Protein AF-A0A1V9A7Y7-F1 (afdb_monomer)

Foldseek 3Di:
DCVVLVVLVVVLLPPPDPPVVVVVVVVVVPDDDDDDPPPDCVVSVVSVVVSLVVCCVPQNDLVSLLVVLVSVLVVLVVVLVVLLVQLLVVLVLLLVLLVQLLVCVVVVHDSLVSLQVSLVVGDVVLSVLSVLQSVCCVVPVARDDPDLPPPPPPHRCSVVSNVLSVQLRVLSVCCSVPVPRSSVSSVVSSVVSVVLSVVSVCVCVVCVVVVVVVVVVVCVVVVVVVVCVVVVVPLVCCLRPPPVNSVVSSVVSVVSSVVSVVVSVVVVVVRD

Radius of gyration: 25.69 Å; Cα contacts (8 Å, |Δi|>4): 181; chains: 1; bounding box: 62×39×71 Å

Secondary structure (DSSP, 8-state):
--HHHHHHHHHHT----HHHHHHHHHHTTS----------HHHHHHHHHHHHHHHHHHH-HHHHHHHHHHHHHHHHHHHHHHHHHHHHHHHHHHHHHHHHHHHHHHTT--HHHHHHHHHHHS-HHHHHHHHHHHHHHHHHSS----------S--TTHHHHHHHHHHHHHHHHHHHHH---HHHHHHHHHHHHHHHHHHHHHHHHHTHHHHHHHHHHHHHHHHHHHHHHHTT--HHHHHHH-HHHHHHHHHHHHHHHHHHHHHHHHHHHH--

Mean predicted aligned error: 13.07 Å

pLDDT: mean 72.2, std 17.26, range [35.41, 97.44]

Organism: Saccharomonospora piscinae (NCBI:txid687388)

Nearest PDB structures (foldseek):
  6rwb-assembly1_C  TM=2.221E-01  e=7.171E+00  Yersinia pseudotuberculosis
  4cgk-assembly1_A  TM=1.923E-01  e=8.250E+00  Streptococcus pneumoniae D39

Solvent-accessible surface area (backbone atoms only — not comparable to full-atom values): 14895 Å² total; per-residue (Å²): 135,65,67,66,60,55,50,53,53,52,56,71,64,55,70,85,55,73,61,60,54,56,58,45,61,71,55,59,82,75,65,89,88,82,81,83,81,75,78,62,77,56,63,65,48,51,51,50,51,52,52,50,52,54,38,33,76,74,54,36,65,54,53,35,53,26,51,52,37,49,51,48,42,53,53,50,52,51,50,52,52,50,51,54,51,48,30,47,52,38,37,48,55,50,29,50,47,48,43,46,29,32,52,33,33,71,74,67,40,56,68,55,57,18,31,48,54,36,24,70,78,40,62,72,82,57,14,53,53,34,42,53,43,31,54,40,26,72,76,63,75,36,37,73,74,82,60,78,72,88,64,85,68,90,52,64,47,52,68,56,50,46,54,48,55,48,50,52,25,49,38,45,42,48,17,71,74,68,72,47,65,51,46,61,53,44,44,52,52,28,51,55,43,41,52,50,35,49,50,60,63,46,48,61,68,73,40,43,66,63,49,50,54,51,49,52,63,67,42,44,63,58,52,50,50,52,52,38,44,75,71,64,66,44,55,68,56,41,37,68,69,35,74,71,30,27,52,52,46,37,52,52,28,51,52,51,38,50,53,52,52,49,52,53,54,54,51,61,70,73,52,127

Sequence (272 aa):
MLTPALLATGLTLWPAQPGVRRLADLRDGASSGREKVRYTPRLGRIAAVVAALVCVLVAGIAVTIGAGFLVAAVLLHRRSRMRARETVLACDELAASVRGVVTEIRAGAHPVAAVEAVARETPAWLGRRWRTLAVSARQRGSPTGLRRSDEKAPCPGAVQADLVFARVSAAWSLSTRHGIPLAEVLDAVYRDVEATARSARGLDARLAGARAGAAVLACLPMAGLALGEAMGAGPVGVLLGMPTGSVLFVAGALLQLAGVAWTSKLTGRVLP

Structure (mmCIF, N/CA/C/O backbone):
data_AF-A0A1V9A7Y7-F1
#
_entry.id   AF-A0A1V9A7Y7-F1
#
loop_
_atom_site.group_PDB
_atom_site.id
_atom_site.type_symbol
_atom_site.label_atom_id
_atom_site.label_alt_id
_atom_site.label_comp_id
_atom_site.label_asym_id
_atom_site.label_entity_id
_atom_site.label_seq_id
_atom_site.pdbx_PDB_ins_code
_atom_site.Cartn_x
_atom_site.Cartn_y
_atom_site.Cartn_z
_atom_site.occupancy
_atom_site.B_iso_or_equiv
_atom_site.auth_seq_id
_atom_site.auth_comp_id
_atom_site.auth_asym_id
_atom_site.auth_atom_id
_atom_site.pdbx_PDB_model_num
ATOM 1 N N . MET A 1 1 ? -33.480 -3.317 27.182 1.00 42.94 1 MET A N 1
ATOM 2 C CA . MET A 1 1 ? -33.579 -2.005 26.495 1.00 42.94 1 MET A CA 1
ATOM 3 C C . MET A 1 1 ? -32.244 -1.483 25.920 1.00 42.94 1 MET A C 1
ATOM 5 O O . MET A 1 1 ? -32.193 -0.347 25.476 1.00 42.94 1 MET A O 1
ATOM 9 N N . LEU A 1 2 ? -31.177 -2.298 25.846 1.00 41.56 2 LEU A N 1
ATOM 10 C CA . LEU A 1 2 ? -29.833 -1.893 25.375 1.00 41.56 2 LEU A CA 1
ATOM 11 C C . LEU A 1 2 ? -29.570 -2.141 23.872 1.00 41.56 2 LEU A C 1
ATOM 13 O O . LEU A 1 2 ? -28.588 -1.655 23.315 1.00 41.56 2 LEU A O 1
ATOM 17 N N . THR A 1 3 ? -30.457 -2.870 23.193 1.00 45.72 3 THR A N 1
ATOM 18 C CA . THR A 1 3 ? -30.347 -3.218 21.769 1.00 45.72 3 THR A CA 1
ATOM 19 C C . THR A 1 3 ? -30.396 -2.027 20.793 1.00 45.72 3 THR A C 1
ATOM 21 O O . THR A 1 3 ? -29.605 -2.043 19.848 1.00 45.72 3 THR A O 1
ATOM 24 N N . PRO A 1 4 ? -31.202 -0.957 20.986 1.00 46.59 4 PRO A N 1
ATOM 25 C CA . PRO A 1 4 ? -31.182 0.178 20.058 1.00 46.59 4 PRO A CA 1
ATOM 26 C C . PRO A 1 4 ? -29.919 1.047 20.199 1.00 46.59 4 PRO A C 1
ATOM 28 O O . PRO A 1 4 ? -29.469 1.625 19.213 1.00 46.59 4 PRO A O 1
ATOM 31 N N . ALA A 1 5 ? -29.290 1.093 21.380 1.00 47.25 5 ALA A N 1
ATOM 32 C CA . ALA A 1 5 ? -28.074 1.880 21.617 1.00 47.25 5 ALA A CA 1
ATOM 33 C C . ALA A 1 5 ? -26.833 1.277 20.928 1.00 47.25 5 ALA A C 1
ATOM 35 O O . ALA A 1 5 ? -26.010 2.011 20.376 1.00 47.25 5 ALA A O 1
ATOM 36 N N . LEU A 1 6 ? -26.738 -0.059 20.887 1.00 50.00 6 LEU A N 1
ATOM 37 C CA . LEU A 1 6 ? -25.703 -0.793 20.143 1.00 50.00 6 LEU A CA 1
ATOM 38 C C . LEU A 1 6 ? -25.893 -0.683 18.620 1.00 50.00 6 LEU A C 1
ATOM 40 O O . LEU A 1 6 ? -24.920 -0.540 17.880 1.00 50.00 6 LEU A O 1
ATOM 44 N N . LEU A 1 7 ? -27.143 -0.676 18.142 1.00 49.41 7 LEU A N 1
ATOM 45 C CA . LEU A 1 7 ? -27.461 -0.446 16.728 1.00 49.41 7 LEU A CA 1
ATOM 46 C C . LEU A 1 7 ? -27.150 0.996 16.292 1.00 49.41 7 LEU A C 1
ATOM 48 O O . LEU A 1 7 ? -26.558 1.197 15.232 1.00 49.41 7 LEU A O 1
ATOM 52 N N . ALA A 1 8 ? -27.458 1.997 17.123 1.00 49.25 8 ALA A N 1
ATOM 53 C CA . ALA A 1 8 ? -27.169 3.406 16.840 1.00 49.25 8 ALA A CA 1
ATOM 54 C C . ALA A 1 8 ? -25.657 3.723 16.826 1.00 49.25 8 ALA A C 1
ATOM 56 O O . ALA A 1 8 ? -25.180 4.502 15.994 1.00 49.25 8 ALA A O 1
ATOM 57 N N . THR A 1 9 ? -24.868 3.078 17.693 1.00 52.75 9 THR A N 1
ATOM 58 C CA . THR A 1 9 ? -23.397 3.176 17.652 1.00 52.75 9 THR A CA 1
ATOM 59 C C . THR A 1 9 ? -22.802 2.415 16.464 1.00 52.75 9 THR A C 1
ATOM 61 O O . THR A 1 9 ? -21.874 2.911 15.827 1.00 52.75 9 THR A O 1
ATOM 64 N N . GLY A 1 10 ? -23.384 1.276 16.074 1.00 47.41 10 GLY A N 1
ATOM 65 C CA . GLY A 1 10 ? -23.019 0.564 14.843 1.00 47.41 10 GLY A CA 1
ATOM 66 C C . GLY A 1 10 ? -23.272 1.378 13.566 1.00 47.41 10 GLY A C 1
ATOM 67 O O . GLY A 1 10 ? -22.450 1.361 12.650 1.00 47.41 10 GLY A O 1
ATOM 68 N N . LEU A 1 11 ? -24.365 2.147 13.530 1.00 49.84 11 LEU A N 1
ATOM 69 C CA . LEU A 1 11 ? -24.743 3.004 12.401 1.00 49.84 11 LEU A CA 1
ATOM 70 C C . LEU A 1 11 ? -23.916 4.295 12.313 1.00 49.84 11 LEU A C 1
ATOM 72 O O . LEU A 1 11 ? -23.592 4.732 11.212 1.00 49.84 11 LEU A O 1
ATOM 76 N N . THR A 1 12 ? -23.495 4.876 13.440 1.00 49.75 12 THR A N 1
ATOM 77 C CA . THR A 1 12 ? -22.585 6.044 13.436 1.00 49.75 12 THR A CA 1
ATOM 78 C C . THR A 1 12 ? -21.137 5.670 13.111 1.00 49.75 12 THR A C 1
ATOM 80 O O . THR A 1 12 ? -20.368 6.505 12.632 1.00 49.75 12 THR A O 1
ATOM 83 N N . LEU A 1 13 ? -20.779 4.396 13.289 1.00 47.38 13 LEU A N 1
ATOM 84 C CA . LEU A 1 13 ? -19.500 3.825 12.873 1.00 47.38 13 LEU A CA 1
ATOM 85 C C . LEU A 1 13 ? -19.493 3.243 11.470 1.00 47.38 13 LEU A C 1
ATOM 87 O O . LEU A 1 13 ? -18.431 2.789 11.049 1.00 47.38 13 LEU A O 1
ATOM 91 N N . TRP A 1 14 ? -20.622 3.267 10.758 1.00 44.28 14 TRP A N 1
ATOM 92 C CA . TRP A 1 14 ? -20.725 2.869 9.360 1.00 44.28 14 TRP A CA 1
ATOM 93 C C . TRP A 1 14 ? -20.149 3.989 8.487 1.00 44.28 14 TRP A C 1
ATOM 95 O O . TRP A 1 14 ? -20.856 4.939 8.136 1.00 44.28 14 TRP A O 1
ATOM 105 N N . PRO A 1 15 ? -18.846 3.965 8.148 1.00 48.47 15 PRO A N 1
ATOM 106 C CA . PRO A 1 15 ? -18.254 5.052 7.404 1.00 48.47 15 PRO A CA 1
ATOM 107 C C . PRO A 1 15 ? -18.695 4.833 5.964 1.00 48.47 15 PRO A C 1
ATOM 109 O O . PRO A 1 15 ? -18.454 3.766 5.398 1.00 48.47 15 PRO A O 1
ATOM 112 N N . ALA A 1 16 ? -19.363 5.835 5.402 1.00 41.84 16 ALA A N 1
ATOM 113 C CA . ALA A 1 16 ? -19.796 5.897 4.016 1.00 41.84 16 ALA A CA 1
ATOM 114 C C . ALA A 1 16 ? -18.815 5.189 3.053 1.00 41.84 16 ALA A C 1
ATOM 116 O O . ALA A 1 16 ? -17.759 5.703 2.695 1.00 41.84 16 ALA A O 1
ATOM 117 N N . GLN A 1 17 ? -19.190 3.955 2.717 1.00 42.72 17 GLN A N 1
ATOM 118 C CA . GLN A 1 17 ? -19.041 3.251 1.448 1.00 42.72 17 GLN A CA 1
ATOM 119 C C . GLN A 1 17 ? -17.773 3.582 0.624 1.00 42.72 17 GLN A C 1
ATOM 121 O O . GLN A 1 17 ? -17.824 4.414 -0.283 1.00 42.72 17 GLN A O 1
ATOM 126 N N . PRO A 1 18 ? -16.665 2.830 0.794 1.00 47.91 18 PRO A N 1
ATOM 127 C CA . PRO A 1 18 ? -15.602 2.769 -0.218 1.00 47.91 18 PRO A CA 1
ATOM 128 C C . PRO A 1 18 ? -16.098 2.227 -1.577 1.00 47.91 18 PRO A C 1
ATOM 130 O O . PRO A 1 18 ? -15.424 2.407 -2.589 1.00 47.91 18 PRO A O 1
ATOM 133 N N . GLY A 1 19 ? -17.288 1.608 -1.622 1.00 43.09 19 GLY A N 1
ATOM 134 C CA . GLY A 1 19 ? -17.933 1.134 -2.851 1.00 43.09 19 GLY A CA 1
ATOM 135 C C . GLY A 1 19 ? -18.315 2.252 -3.825 1.00 43.09 19 GLY A C 1
ATOM 136 O O . GLY A 1 19 ? -18.146 2.080 -5.028 1.00 43.09 19 GLY A O 1
ATOM 137 N N . VAL A 1 20 ? -18.717 3.427 -3.323 1.00 47.97 20 VAL A N 1
ATOM 138 C CA . VAL A 1 20 ? -19.074 4.580 -4.173 1.00 47.97 20 VAL A CA 1
ATOM 139 C C . VAL A 1 20 ? -17.839 5.143 -4.881 1.00 47.97 20 VAL A C 1
ATOM 141 O O . VAL A 1 20 ? -17.932 5.576 -6.022 1.00 47.97 20 VAL A O 1
ATOM 144 N N . ARG A 1 21 ? -16.657 5.061 -4.250 1.00 48.91 21 ARG A N 1
ATOM 145 C CA . ARG A 1 21 ? -15.385 5.456 -4.876 1.00 48.91 21 ARG A CA 1
ATOM 146 C C . ARG A 1 21 ? -14.947 4.493 -5.975 1.00 48.91 21 ARG A C 1
ATOM 148 O O . ARG A 1 21 ? -14.512 4.953 -7.015 1.00 48.91 21 ARG A O 1
ATOM 155 N N . ARG A 1 22 ? -15.122 3.180 -5.785 1.00 48.91 22 ARG A N 1
ATOM 156 C CA . ARG A 1 22 ? -14.796 2.185 -6.825 1.00 48.91 22 ARG A CA 1
ATOM 157 C C . ARG A 1 22 ? -15.731 2.253 -8.033 1.00 48.91 22 ARG A C 1
ATOM 159 O O . ARG A 1 22 ? -15.275 2.061 -9.152 1.00 48.91 22 ARG A O 1
ATOM 166 N N . LEU A 1 23 ? -17.017 2.532 -7.817 1.00 49.00 23 LEU A N 1
ATOM 167 C CA . LEU A 1 23 ? -17.973 2.765 -8.906 1.00 49.00 23 LEU A CA 1
ATOM 168 C C . LEU A 1 23 ? -17.750 4.115 -9.608 1.00 49.00 23 LEU A C 1
ATOM 170 O O . LEU A 1 23 ? -18.023 4.211 -10.799 1.00 49.00 23 LEU A O 1
ATOM 174 N N . ALA A 1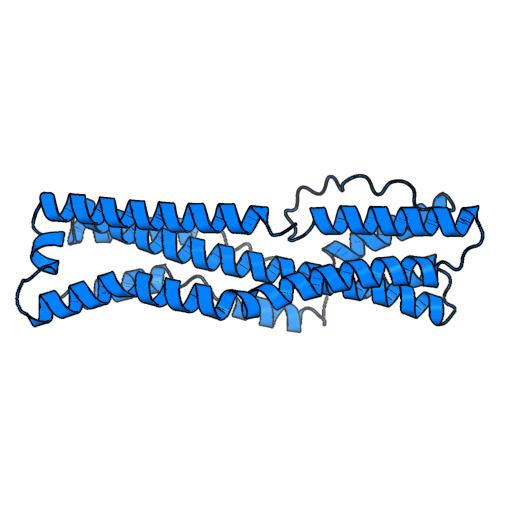 24 ? -17.233 5.125 -8.900 1.00 48.31 24 ALA A N 1
ATOM 175 C CA . ALA A 1 24 ? -16.802 6.387 -9.501 1.00 48.31 24 ALA A CA 1
ATOM 176 C C . ALA A 1 24 ? -15.521 6.211 -10.336 1.00 48.31 24 ALA A C 1
ATOM 178 O O . ALA A 1 24 ? -15.524 6.582 -11.502 1.00 48.31 24 ALA A O 1
ATOM 179 N N . ASP A 1 25 ? -14.497 5.521 -9.817 1.00 49.06 25 ASP A N 1
ATOM 180 C CA . ASP A 1 25 ? -13.236 5.273 -10.540 1.00 49.06 25 ASP A CA 1
ATOM 181 C C . ASP A 1 25 ? -13.435 4.438 -11.823 1.00 49.06 25 ASP A C 1
ATOM 183 O O . ASP A 1 25 ? -12.750 4.661 -12.818 1.00 49.06 25 ASP A O 1
ATOM 187 N N . LEU A 1 26 ? -14.397 3.503 -11.846 1.00 53.31 26 LEU A N 1
ATOM 188 C CA . LEU A 1 26 ? -14.750 2.745 -13.061 1.00 53.31 26 LEU A CA 1
ATOM 189 C C . LEU A 1 26 ? -15.554 3.570 -14.080 1.00 53.31 26 LEU A C 1
ATOM 191 O O . LEU A 1 26 ? -15.597 3.223 -15.258 1.00 53.31 26 LEU A O 1
ATOM 195 N N . ARG A 1 27 ? -16.195 4.655 -13.635 1.00 44.84 27 ARG A N 1
ATOM 196 C CA . ARG A 1 27 ? -17.001 5.562 -14.465 1.00 44.84 27 ARG A CA 1
ATOM 197 C C . ARG A 1 27 ? -16.200 6.782 -14.946 1.00 44.84 27 ARG A C 1
ATOM 199 O O . ARG A 1 27 ? -16.546 7.362 -15.973 1.00 44.84 27 ARG A O 1
ATOM 206 N N . ASP A 1 28 ? -15.094 7.102 -14.274 1.00 44.81 28 ASP A N 1
ATOM 207 C CA . ASP A 1 28 ? -14.186 8.223 -14.560 1.00 44.81 28 ASP A CA 1
ATOM 208 C C . ASP A 1 28 ? -13.233 7.983 -15.749 1.00 44.81 28 ASP A C 1
ATOM 210 O O . ASP A 1 28 ? -12.536 8.902 -16.180 1.00 44.81 28 ASP A O 1
ATOM 214 N N . GLY A 1 29 ? -13.242 6.789 -16.353 1.00 45.16 29 GLY A N 1
ATOM 215 C CA . GLY A 1 29 ? -12.549 6.535 -17.622 1.00 45.16 29 GLY A CA 1
ATOM 216 C C . GLY A 1 29 ? -13.168 7.244 -18.839 1.00 45.16 29 GLY A C 1
ATOM 217 O O . GLY A 1 29 ? -12.534 7.284 -19.890 1.00 45.16 29 GLY A O 1
ATOM 218 N N . ALA A 1 30 ? -14.384 7.799 -18.725 1.00 41.56 30 ALA A N 1
ATOM 219 C CA . ALA A 1 30 ? -15.173 8.209 -19.892 1.00 41.56 30 ALA A CA 1
ATOM 220 C C . ALA A 1 30 ? -15.385 9.722 -20.098 1.00 41.56 30 ALA A C 1
ATOM 222 O O . ALA A 1 30 ? -15.711 10.107 -21.218 1.00 41.56 30 ALA A O 1
ATOM 223 N N . SER A 1 31 ? -15.203 10.617 -19.118 1.00 35.44 31 SER A N 1
ATOM 224 C CA . SER A 1 31 ? -15.417 12.051 -19.398 1.00 35.44 31 SER A CA 1
ATOM 225 C C . SER A 1 31 ? -14.873 13.018 -18.347 1.00 35.44 31 SER A C 1
ATOM 227 O O . SER A 1 31 ? -15.273 13.014 -17.187 1.00 35.44 31 SER A O 1
ATOM 229 N N . SER A 1 32 ? -14.021 13.914 -18.842 1.00 48.34 32 SER A N 1
ATOM 230 C CA . SER A 1 32 ? -13.594 15.196 -18.281 1.00 48.34 32 SER A CA 1
ATOM 231 C C . SER A 1 32 ? -14.703 15.993 -17.565 1.00 48.34 32 SER A C 1
ATOM 233 O O . SER A 1 32 ? -15.733 16.307 -18.155 1.00 48.34 32 SER A O 1
ATOM 235 N N . GLY A 1 33 ? -14.406 16.417 -16.329 1.00 43.59 33 GLY A N 1
ATOM 236 C CA . GLY A 1 33 ? -14.878 17.679 -15.749 1.00 43.59 33 GLY A CA 1
ATOM 237 C C . GLY A 1 33 ? -16.182 17.662 -14.944 1.00 43.59 33 GLY A C 1
ATOM 238 O O . GLY 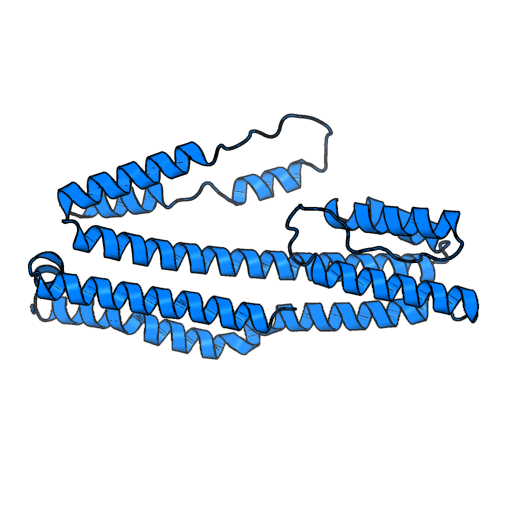A 1 33 ? -17.225 18.000 -15.487 1.00 43.59 33 GLY A O 1
ATOM 239 N N . ARG A 1 34 ? -16.105 17.471 -13.614 1.00 35.75 34 ARG A N 1
ATOM 240 C CA . ARG A 1 34 ? -16.640 18.438 -12.621 1.00 35.75 34 ARG A CA 1
ATOM 241 C C . ARG A 1 34 ? -16.460 18.021 -11.157 1.00 35.75 34 ARG A C 1
ATOM 243 O O . ARG A 1 34 ? -16.577 16.865 -10.783 1.00 35.75 34 ARG A O 1
ATOM 250 N N . GLU A 1 35 ? -16.192 19.060 -10.366 1.00 35.41 35 GLU A N 1
ATOM 251 C CA . GLU A 1 35 ? -16.556 19.297 -8.964 1.00 35.41 35 GLU A CA 1
ATOM 252 C C . GLU A 1 35 ? -16.475 18.120 -7.976 1.00 35.41 35 GLU A C 1
ATOM 254 O O . GLU A 1 35 ? -17.422 17.381 -7.721 1.00 35.41 35 GLU A O 1
ATOM 259 N N . LYS A 1 36 ? -15.313 18.023 -7.316 1.00 37.19 36 LYS A N 1
ATOM 260 C CA . LYS A 1 36 ? -15.119 17.205 -6.117 1.00 37.19 36 LYS A CA 1
ATOM 261 C C . LYS A 1 36 ? -16.117 17.649 -5.046 1.00 37.19 36 LYS A C 1
ATOM 263 O O . LYS A 1 36 ? -15.860 18.635 -4.355 1.00 37.19 36 LYS A O 1
ATOM 268 N N . VAL A 1 37 ? -17.199 16.894 -4.849 1.00 39.25 37 VAL A N 1
ATOM 269 C CA . VAL A 1 37 ? -18.048 17.013 -3.657 1.00 39.25 37 VAL A CA 1
ATOM 270 C C . VAL A 1 37 ? -17.162 16.730 -2.445 1.00 39.25 37 VAL A C 1
ATOM 272 O O . VAL A 1 37 ? -16.832 15.589 -2.110 1.00 39.25 37 VAL A O 1
ATOM 275 N N . ARG A 1 38 ? -16.688 17.810 -1.821 1.00 36.62 38 ARG A N 1
ATOM 276 C CA . ARG A 1 38 ? -15.896 17.796 -0.594 1.00 36.62 38 ARG A CA 1
ATOM 277 C C . ARG A 1 38 ? -16.807 17.285 0.516 1.00 36.62 38 ARG A C 1
ATOM 279 O O . ARG A 1 38 ? -17.476 18.065 1.185 1.00 36.62 38 ARG A O 1
ATOM 286 N N . TYR A 1 39 ? -16.812 15.972 0.731 1.00 41.31 39 TYR A N 1
ATOM 287 C CA . TYR A 1 39 ? -17.328 15.391 1.965 1.00 41.31 39 TYR A CA 1
ATOM 288 C C . TYR A 1 39 ? -16.547 16.011 3.125 1.00 41.31 39 TYR A C 1
ATOM 290 O O . TYR A 1 39 ? -15.369 15.715 3.346 1.00 41.31 39 TYR A O 1
ATOM 298 N N . THR A 1 40 ? -17.176 16.959 3.814 1.00 40.25 40 THR A N 1
ATOM 299 C CA . THR A 1 40 ? -16.534 17.682 4.900 1.00 40.25 40 THR A CA 1
ATOM 300 C C . THR A 1 40 ? -16.393 16.727 6.087 1.00 40.25 40 THR A C 1
ATOM 302 O O . THR A 1 40 ? -17.382 16.175 6.569 1.00 40.25 40 THR A O 1
ATOM 305 N N . PRO A 1 41 ? -15.182 16.541 6.640 1.00 51.06 41 PRO A N 1
ATOM 306 C CA . PRO A 1 41 ? -14.950 15.660 7.787 1.00 51.06 41 PRO A CA 1
ATOM 307 C C . PRO A 1 41 ? -15.599 16.174 9.087 1.00 51.06 41 PRO A C 1
ATOM 309 O O . PRO A 1 41 ? -15.316 15.644 10.157 1.00 51.06 41 PRO A O 1
ATOM 312 N N . ARG A 1 42 ? -16.423 17.228 9.020 1.00 47.09 42 ARG A N 1
ATOM 313 C CA . ARG A 1 42 ? -17.066 17.892 10.156 1.00 47.09 42 ARG A CA 1
ATOM 314 C C . ARG A 1 42 ? -18.363 17.192 10.567 1.00 47.09 42 ARG A C 1
ATOM 316 O O . ARG A 1 42 ? -18.515 16.927 11.752 1.00 47.09 42 ARG A O 1
ATOM 323 N N . LEU A 1 43 ? -19.224 16.790 9.624 1.00 54.62 43 LEU A N 1
ATOM 324 C CA . LEU A 1 43 ? -20.477 16.091 9.961 1.00 54.62 43 LEU A CA 1
ATOM 325 C C . LEU A 1 43 ? -20.232 14.735 10.640 1.00 54.62 43 LEU A C 1
ATOM 327 O O . LEU A 1 43 ? -20.886 14.417 11.627 1.00 54.62 43 LEU A O 1
ATOM 331 N N . GLY A 1 44 ? -19.232 13.972 10.182 1.00 53.53 44 GLY A N 1
ATOM 332 C CA . GLY A 1 44 ? -18.863 12.702 10.821 1.00 53.53 44 GLY A CA 1
ATOM 333 C C . GLY A 1 44 ? -18.298 12.866 12.238 1.00 53.53 44 GLY A C 1
ATOM 334 O O . GLY A 1 44 ? -18.509 12.007 13.087 1.00 53.53 44 GLY A O 1
ATOM 335 N N . ARG A 1 45 ? -17.620 13.988 12.526 1.00 51.03 45 ARG A N 1
ATOM 336 C CA . ARG A 1 45 ? -17.149 14.307 13.885 1.00 51.03 45 ARG A CA 1
ATOM 337 C C . ARG A 1 45 ? -18.306 14.696 14.798 1.00 51.03 45 ARG A C 1
ATOM 339 O O . ARG A 1 45 ? -18.329 14.252 15.935 1.00 51.03 45 ARG A O 1
ATOM 346 N N . ILE A 1 46 ? -19.268 15.472 14.297 1.00 52.94 46 ILE A N 1
ATOM 347 C CA . ILE A 1 46 ? -20.452 15.879 15.065 1.00 52.94 46 ILE A CA 1
ATOM 348 C C . ILE A 1 46 ?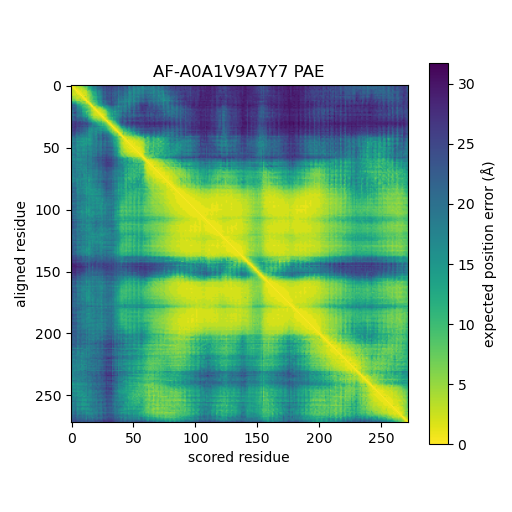 -21.292 14.648 15.432 1.00 52.94 46 ILE A C 1
ATOM 350 O O . ILE A 1 46 ? -21.627 14.477 16.597 1.00 52.94 46 ILE A O 1
ATOM 354 N N . ALA A 1 47 ? -21.538 13.735 14.486 1.00 57.34 47 ALA A N 1
ATOM 355 C CA . ALA A 1 47 ? -22.261 12.491 14.761 1.00 57.34 47 ALA A CA 1
ATOM 356 C C . ALA A 1 47 ? -21.547 11.601 15.799 1.00 57.34 47 ALA A C 1
ATOM 358 O O . ALA A 1 47 ? -22.196 11.046 16.683 1.00 57.34 47 ALA A O 1
ATOM 359 N N . ALA A 1 48 ? -20.212 11.511 15.742 1.00 55.97 48 ALA A N 1
ATOM 360 C CA . ALA A 1 48 ? -19.421 10.772 16.728 1.00 55.97 48 ALA A CA 1
ATOM 361 C C . ALA A 1 48 ? -19.462 11.413 18.128 1.00 55.97 48 ALA A C 1
ATOM 363 O O . ALA A 1 48 ? -19.545 10.701 19.125 1.00 55.97 48 ALA A O 1
ATOM 364 N N . VAL A 1 49 ? -19.439 12.749 18.208 1.00 55.84 49 VAL A N 1
ATOM 365 C CA . VAL A 1 49 ? -19.546 13.494 19.475 1.00 55.84 49 VAL A CA 1
ATOM 366 C C . VAL A 1 49 ? -20.939 13.339 20.088 1.00 55.84 49 VAL A C 1
ATOM 368 O O . VAL A 1 49 ? -21.047 13.092 21.285 1.00 55.84 49 VAL A O 1
ATOM 371 N N . VAL A 1 50 ? -22.001 13.409 19.281 1.00 58.53 50 VAL A N 1
ATOM 372 C CA . VAL A 1 50 ? -23.384 13.211 19.747 1.00 58.53 50 VAL A CA 1
ATOM 373 C C . VAL A 1 50 ? -23.600 11.775 20.234 1.00 58.53 50 VAL A C 1
ATOM 375 O O . VAL A 1 50 ? -24.175 11.576 21.299 1.00 58.53 50 VAL A O 1
ATOM 378 N N . ALA A 1 51 ? -23.077 10.770 19.524 1.00 56.62 51 ALA A N 1
ATOM 379 C CA . ALA A 1 51 ? -23.144 9.376 19.967 1.00 56.62 51 ALA A CA 1
ATOM 380 C C . ALA A 1 51 ? -22.365 9.134 21.274 1.00 56.62 51 ALA A C 1
ATOM 382 O O . ALA A 1 51 ? -22.853 8.431 22.158 1.00 56.62 51 ALA A O 1
ATOM 383 N N . ALA A 1 52 ? -21.185 9.749 21.426 1.00 54.31 52 ALA A N 1
ATOM 384 C CA . ALA A 1 52 ? -20.417 9.690 22.669 1.00 54.31 52 ALA A CA 1
ATOM 385 C C . ALA A 1 52 ?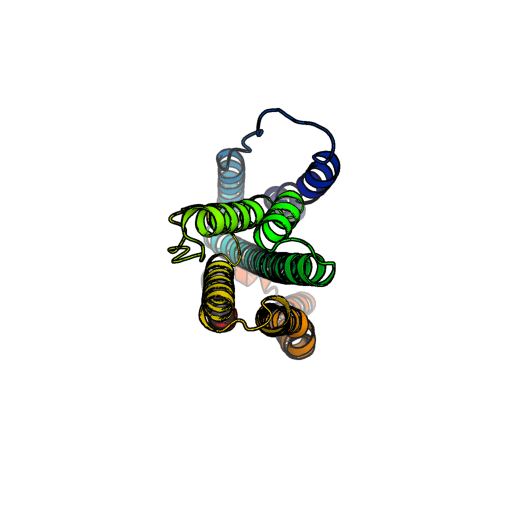 -21.187 10.328 23.838 1.00 54.31 52 ALA A C 1
ATOM 387 O O . ALA A 1 52 ? -21.268 9.730 24.907 1.00 54.31 52 ALA A O 1
ATOM 388 N N . LEU A 1 53 ? -21.813 11.488 23.617 1.00 52.84 53 LEU A N 1
ATOM 389 C CA . LEU A 1 53 ? -22.611 12.192 24.623 1.00 52.84 53 LEU A CA 1
ATOM 390 C C . LEU A 1 53 ? -23.837 11.374 25.071 1.00 52.84 53 LEU A C 1
ATOM 392 O O . LEU A 1 53 ? -24.095 11.260 26.266 1.00 52.84 53 LEU A O 1
ATOM 396 N N . VAL A 1 54 ? -24.552 10.747 24.131 1.00 58.94 54 VAL A N 1
ATOM 397 C CA . VAL A 1 54 ? -25.711 9.884 24.430 1.00 58.94 54 VAL A CA 1
ATOM 398 C C . VAL A 1 54 ? -25.294 8.642 25.220 1.00 58.94 54 VAL A C 1
ATOM 400 O O . VAL A 1 54 ? -25.956 8.285 26.193 1.00 58.94 54 VAL A O 1
ATOM 403 N N . CYS A 1 55 ? -24.172 8.008 24.871 1.00 54.47 55 CYS A N 1
ATOM 404 C CA . CYS A 1 55 ? -23.663 6.887 25.658 1.00 54.47 55 CYS A CA 1
ATOM 405 C C . CYS A 1 55 ? -23.263 7.318 27.083 1.00 54.47 55 CYS A C 1
ATOM 407 O O . CYS A 1 55 ? -23.450 6.533 28.012 1.00 54.47 55 CYS A O 1
ATOM 409 N N . VAL A 1 56 ? -22.726 8.538 27.269 1.00 59.22 56 VAL A N 1
ATOM 410 C CA . VAL A 1 56 ? -22.270 9.037 28.588 1.00 59.22 56 VAL A CA 1
ATOM 411 C C . VAL A 1 56 ? -23.460 9.177 29.524 1.00 59.22 56 VAL A C 1
ATOM 413 O O . VAL A 1 56 ? -23.378 8.777 30.683 1.00 59.22 56 VAL A O 1
ATOM 416 N N . LEU A 1 57 ? -24.574 9.675 28.991 1.00 55.09 57 LEU A N 1
ATOM 417 C CA . LEU A 1 57 ? -25.830 9.842 29.713 1.00 55.09 57 LEU A CA 1
ATOM 418 C C . LEU A 1 57 ? -26.509 8.518 30.098 1.00 55.09 57 LEU A C 1
ATOM 420 O O . LEU A 1 57 ? -27.168 8.470 31.130 1.00 55.09 57 LEU A O 1
ATOM 424 N N . VAL A 1 58 ? -26.366 7.456 29.297 1.00 57.09 58 VAL A N 1
ATOM 425 C CA . VAL A 1 58 ? -27.117 6.197 29.492 1.00 57.09 58 VAL A CA 1
ATOM 426 C C . VAL A 1 58 ? -26.324 5.128 30.252 1.00 57.09 58 VAL A C 1
ATOM 428 O O . VAL A 1 58 ? -26.919 4.345 30.986 1.00 57.09 58 VAL A O 1
ATOM 431 N N . ALA A 1 59 ? -25.001 5.065 30.079 1.00 57.72 59 ALA A N 1
ATOM 432 C CA . ALA A 1 59 ? -24.172 3.967 30.594 1.00 57.72 59 ALA A CA 1
ATOM 433 C C . ALA A 1 59 ? -23.078 4.410 31.583 1.00 57.72 59 ALA A C 1
ATOM 435 O O . ALA A 1 59 ? -22.351 3.573 32.109 1.00 57.72 59 ALA A O 1
ATOM 436 N N . GLY A 1 60 ? -22.947 5.714 31.841 1.00 64.62 60 GLY A N 1
ATOM 437 C CA . GLY A 1 60 ? -21.901 6.263 32.698 1.00 64.62 60 GLY A CA 1
ATOM 438 C C . GLY A 1 60 ? -20.554 6.448 31.987 1.00 64.62 60 GLY A C 1
ATOM 439 O O . GLY A 1 60 ? -20.232 5.817 30.976 1.00 64.62 60 GLY A O 1
ATOM 440 N N . ILE A 1 61 ? -19.739 7.353 32.535 1.00 63.97 61 ILE A N 1
ATOM 441 C CA . ILE A 1 61 ? -18.508 7.859 31.904 1.00 63.97 61 ILE A CA 1
ATOM 442 C C . ILE A 1 61 ? -17.514 6.723 31.602 1.00 63.97 61 ILE A C 1
ATOM 444 O O . ILE A 1 61 ? -16.966 6.661 30.502 1.00 63.97 61 ILE A O 1
ATOM 448 N N . ALA A 1 62 ? -17.324 5.769 32.516 1.00 56.88 62 ALA A N 1
ATOM 449 C CA . ALA A 1 62 ? -16.342 4.695 32.343 1.00 56.88 62 ALA A CA 1
ATOM 450 C C . ALA A 1 62 ? -16.665 3.745 31.173 1.00 56.88 62 ALA A C 1
ATOM 452 O O . ALA A 1 62 ? -15.774 3.361 30.409 1.00 56.88 62 ALA A O 1
ATOM 453 N N . VAL A 1 63 ? -17.945 3.421 30.981 1.00 60.56 63 VAL A N 1
ATOM 454 C CA . VAL A 1 63 ? -18.410 2.513 29.921 1.00 60.56 63 VAL A CA 1
ATOM 455 C C . VAL A 1 63 ? -18.229 3.154 28.552 1.00 60.56 63 VAL A C 1
ATOM 457 O O . VAL A 1 63 ? -17.801 2.503 27.599 1.00 60.56 63 VAL A O 1
ATOM 460 N N . THR A 1 64 ? -18.471 4.459 28.458 1.00 63.78 64 THR A N 1
ATOM 461 C CA . THR A 1 64 ? -18.263 5.194 27.207 1.00 63.78 64 THR A CA 1
ATOM 462 C C . THR A 1 64 ? -16.814 5.348 26.818 1.00 63.78 64 THR A C 1
ATOM 464 O O . THR A 1 64 ? -16.493 5.222 25.638 1.00 63.78 64 THR A O 1
ATOM 467 N N . ILE A 1 65 ? -15.934 5.567 27.796 1.00 62.84 65 ILE A N 1
ATOM 468 C CA . ILE A 1 65 ? -14.497 5.648 27.560 1.00 62.84 65 ILE A CA 1
ATOM 469 C C . ILE A 1 65 ? -13.996 4.304 27.022 1.00 62.84 65 ILE A C 1
ATOM 471 O O . ILE A 1 65 ? -13.321 4.274 25.994 1.00 62.84 65 ILE A O 1
ATOM 475 N N . GLY A 1 66 ? -14.375 3.181 27.641 1.00 59.50 66 GLY A N 1
ATOM 476 C CA . GLY A 1 66 ? -13.934 1.867 27.170 1.00 59.50 66 GLY A CA 1
ATOM 477 C C . GLY A 1 66 ? -14.573 1.432 25.842 1.00 59.50 66 GLY A C 1
ATOM 478 O O . GLY A 1 66 ? -13.872 0.899 24.982 1.00 59.50 66 GLY A O 1
ATOM 479 N N . ALA A 1 67 ? -15.853 1.743 25.599 1.00 64.25 67 ALA A N 1
ATOM 480 C CA . ALA A 1 67 ? -16.486 1.527 24.294 1.00 64.25 67 ALA A CA 1
ATOM 481 C C . ALA A 1 67 ? -15.830 2.385 23.199 1.00 64.25 67 ALA A C 1
ATOM 483 O O . ALA A 1 67 ? -15.526 1.887 22.115 1.00 64.25 67 ALA A O 1
ATOM 484 N N . GLY A 1 68 ? -15.532 3.653 23.495 1.00 63.66 68 GLY A N 1
ATOM 485 C CA . GLY A 1 68 ? -14.804 4.556 22.605 1.00 63.66 68 GLY A CA 1
ATOM 486 C C . GLY A 1 68 ? -13.400 4.048 22.281 1.00 63.66 68 GLY A C 1
ATOM 487 O O . GLY A 1 68 ? -12.979 4.099 21.126 1.00 63.66 68 GLY A O 1
ATOM 488 N N . PHE A 1 69 ? -12.699 3.483 23.263 1.00 64.00 69 PHE A N 1
ATOM 489 C CA . PHE A 1 69 ? -11.388 2.872 23.066 1.00 64.00 69 PHE A CA 1
ATOM 490 C C . PHE A 1 69 ? -11.438 1.583 22.231 1.00 64.00 69 PHE A C 1
ATOM 492 O O . PHE A 1 69 ? -10.608 1.418 21.335 1.00 64.00 69 PHE A O 1
ATOM 499 N N . LEU A 1 70 ? -12.431 0.713 22.438 1.00 63.34 70 LEU A N 1
ATOM 500 C CA . LEU A 1 70 ? -12.667 -0.475 21.603 1.00 63.34 70 LEU A CA 1
ATOM 501 C C . LEU A 1 70 ? -12.958 -0.095 20.149 1.00 63.34 70 LEU A C 1
ATOM 503 O O . LEU A 1 70 ? -12.359 -0.628 19.213 1.00 63.34 70 LEU A O 1
ATOM 507 N N . VAL A 1 71 ? -13.840 0.882 19.961 1.00 67.12 71 VAL A N 1
ATOM 508 C CA . VAL A 1 71 ? -14.170 1.444 18.654 1.00 67.12 71 VAL A CA 1
ATOM 509 C C . VAL A 1 71 ? -12.932 2.050 17.993 1.00 67.12 71 VAL A C 1
ATOM 511 O O . VAL A 1 71 ? -12.651 1.762 16.828 1.00 67.12 71 VAL A O 1
ATOM 514 N N . ALA A 1 72 ? -12.149 2.840 18.729 1.00 65.62 72 ALA A N 1
ATOM 515 C CA . ALA A 1 72 ? -10.906 3.417 18.232 1.00 65.62 72 ALA A CA 1
ATOM 516 C C . ALA A 1 72 ? -9.909 2.325 17.820 1.00 65.62 72 ALA A C 1
ATOM 518 O O . ALA A 1 72 ? -9.339 2.410 16.734 1.00 65.62 72 ALA A O 1
ATOM 519 N N . ALA A 1 73 ? -9.749 1.268 18.620 1.00 64.00 73 ALA A N 1
ATOM 520 C CA . ALA A 1 73 ? -8.882 0.137 18.305 1.00 64.00 73 ALA A CA 1
ATOM 521 C C . ALA A 1 73 ? -9.309 -0.571 17.005 1.00 64.00 73 ALA A C 1
ATOM 523 O O . ALA A 1 73 ? -8.476 -0.795 16.123 1.00 64.00 73 ALA A O 1
ATOM 524 N N . VAL A 1 74 ? -10.607 -0.848 16.829 1.00 64.31 74 VAL A N 1
ATOM 525 C CA . VAL A 1 74 ? -11.150 -1.472 15.607 1.00 64.31 74 VAL A CA 1
ATOM 526 C C . VAL A 1 74 ? -10.974 -0.563 14.390 1.00 64.31 74 VAL A C 1
ATOM 528 O O . VAL A 1 74 ? -10.566 -1.027 13.322 1.00 64.31 74 VAL A O 1
ATOM 531 N N . LEU A 1 75 ? -11.234 0.739 14.528 1.00 70.81 75 LEU A N 1
ATOM 532 C CA . LEU A 1 75 ? -11.047 1.707 13.447 1.00 70.81 75 LEU A CA 1
ATOM 533 C C . LEU A 1 75 ? -9.574 1.855 13.058 1.00 70.81 75 LEU A C 1
ATOM 535 O O . LEU A 1 75 ? -9.266 1.915 11.868 1.00 70.81 75 LEU A O 1
ATOM 539 N N . LEU A 1 76 ? -8.662 1.891 14.030 1.00 70.31 76 LEU A N 1
ATOM 540 C CA . LEU A 1 76 ? -7.222 1.939 13.785 1.00 70.31 76 LEU A CA 1
ATOM 541 C C . LEU A 1 76 ? -6.734 0.652 13.114 1.00 70.31 76 LEU A C 1
ATOM 543 O O . LEU A 1 76 ? -5.971 0.738 12.153 1.00 70.31 76 LEU A O 1
ATOM 547 N N . HIS A 1 77 ? -7.233 -0.516 13.533 1.00 69.31 77 HIS A N 1
ATOM 548 C CA . HIS A 1 77 ? -6.920 -1.797 12.896 1.00 69.31 77 HIS A CA 1
ATOM 549 C C . HIS A 1 77 ? -7.445 -1.871 11.456 1.00 69.31 77 HIS A C 1
ATOM 551 O O . HIS A 1 77 ? -6.745 -2.301 10.541 1.00 69.31 77 HIS A O 1
ATOM 557 N N . ARG A 1 78 ? -8.672 -1.403 11.209 1.00 69.69 78 ARG A N 1
ATOM 558 C CA . ARG A 1 78 ? -9.224 -1.321 9.849 1.00 69.69 78 ARG A CA 1
ATOM 559 C C . ARG A 1 78 ? -8.450 -0.329 8.987 1.00 69.69 78 ARG A C 1
ATOM 561 O O . ARG A 1 78 ? -8.146 -0.632 7.837 1.00 69.69 78 ARG A O 1
ATOM 568 N N . ARG A 1 79 ? -8.085 0.834 9.530 1.00 73.38 79 ARG A N 1
ATOM 569 C CA . ARG A 1 79 ? -7.287 1.842 8.816 1.00 73.38 79 ARG A CA 1
ATOM 570 C C . ARG A 1 79 ? -5.888 1.342 8.488 1.00 73.38 79 ARG A C 1
ATOM 572 O O . ARG A 1 79 ? -5.432 1.580 7.376 1.00 73.38 79 ARG A O 1
ATOM 579 N N . SER A 1 80 ? -5.218 0.645 9.403 1.00 70.88 80 SER A N 1
ATOM 580 C CA . SER A 1 80 ? -3.894 0.075 9.135 1.00 70.88 80 SER A CA 1
ATOM 581 C C . SER A 1 80 ? -3.962 -1.007 8.056 1.00 70.88 80 SER A C 1
ATOM 583 O O . SER A 1 80 ? -3.140 -0.998 7.145 1.00 70.88 80 SER A O 1
ATOM 585 N N . ARG A 1 81 ? -4.998 -1.859 8.078 1.00 71.75 81 ARG A N 1
ATOM 586 C CA . ARG A 1 81 ? -5.274 -2.846 7.019 1.00 71.75 81 ARG A CA 1
ATOM 587 C C . ARG A 1 81 ? -5.517 -2.191 5.661 1.00 71.75 81 ARG A C 1
ATOM 589 O O . ARG A 1 81 ? -4.987 -2.661 4.661 1.00 71.75 81 ARG A O 1
ATOM 596 N N . MET A 1 82 ? -6.304 -1.117 5.614 1.00 73.62 82 MET A N 1
ATOM 597 C CA . MET A 1 82 ? -6.567 -0.392 4.367 1.00 73.62 82 MET A CA 1
ATOM 598 C C . MET A 1 82 ? -5.302 0.275 3.823 1.00 73.62 82 MET A C 1
ATOM 600 O O . MET A 1 82 ? -5.003 0.107 2.648 1.00 73.62 82 MET A O 1
ATOM 604 N N . ARG A 1 83 ? -4.509 0.929 4.682 1.00 75.44 83 ARG A N 1
ATOM 605 C CA . ARG A 1 83 ? -3.223 1.524 4.285 1.00 75.44 83 ARG A CA 1
ATOM 606 C C . ARG A 1 83 ? -2.242 0.481 3.757 1.00 75.44 83 ARG A C 1
ATOM 608 O O . ARG A 1 83 ? -1.608 0.726 2.743 1.00 75.44 83 ARG A O 1
ATOM 615 N N . ALA A 1 84 ? -2.159 -0.685 4.400 1.00 76.81 84 ALA A N 1
ATOM 616 C CA . ALA A 1 84 ? -1.310 -1.781 3.934 1.00 76.81 84 ALA A CA 1
ATOM 617 C C . ALA A 1 84 ? -1.731 -2.289 2.542 1.00 76.81 84 ALA A C 1
ATOM 619 O O . ALA A 1 84 ? -0.888 -2.587 1.701 1.00 76.81 84 ALA A O 1
ATOM 620 N N . ARG A 1 85 ? -3.041 -2.346 2.264 1.00 80.06 85 ARG A N 1
ATOM 621 C CA . ARG A 1 85 ? -3.551 -2.693 0.928 1.00 80.06 85 ARG A CA 1
ATOM 622 C C . ARG A 1 85 ? -3.213 -1.625 -0.105 1.00 80.06 85 ARG A C 1
ATOM 624 O O . ARG A 1 85 ? -2.767 -1.965 -1.191 1.00 80.06 85 ARG A O 1
ATOM 631 N N . GLU A 1 86 ? -3.394 -0.353 0.238 1.00 83.12 86 GLU A N 1
ATOM 632 C CA . GLU A 1 86 ? -3.042 0.773 -0.634 1.00 83.12 86 GLU A CA 1
ATOM 633 C C . GLU A 1 86 ? -1.543 0.789 -0.968 1.00 83.12 86 GLU A C 1
ATOM 635 O O . GLU A 1 86 ? -1.183 1.027 -2.115 1.00 83.12 86 GLU A O 1
ATOM 640 N N . THR A 1 87 ? -0.664 0.473 -0.009 1.00 81.81 87 THR A N 1
ATOM 641 C CA . THR A 1 87 ? 0.779 0.363 -0.276 1.00 81.81 87 THR A CA 1
ATOM 642 C C . THR A 1 87 ? 1.120 -0.802 -1.200 1.00 81.81 87 THR A C 1
ATOM 644 O O . THR A 1 87 ? 1.958 -0.636 -2.078 1.00 81.81 87 THR A O 1
ATOM 647 N N . VAL A 1 88 ? 0.460 -1.958 -1.048 1.00 84.56 88 VAL A N 1
ATOM 648 C CA . VAL A 1 88 ? 0.675 -3.110 -1.943 1.00 84.56 88 VAL A CA 1
ATOM 649 C C . VAL A 1 88 ? 0.235 -2.773 -3.367 1.00 84.56 88 VAL A C 1
ATOM 651 O O . VAL A 1 88 ? 0.997 -3.004 -4.300 1.00 84.56 88 VAL A O 1
ATOM 654 N N . LEU A 1 89 ? -0.939 -2.152 -3.526 1.00 87.25 89 LEU A N 1
ATOM 655 C CA . LEU A 1 89 ? -1.427 -1.698 -4.831 1.00 87.25 89 LEU A CA 1
ATOM 656 C C . LEU A 1 89 ? -0.466 -0.691 -5.474 1.00 87.25 89 LEU A C 1
ATOM 658 O O . LEU A 1 89 ? -0.142 -0.831 -6.646 1.00 87.25 89 LEU A O 1
ATOM 662 N N . ALA A 1 90 ? 0.051 0.270 -4.703 1.00 87.06 90 ALA A N 1
ATOM 663 C CA . ALA A 1 90 ? 1.035 1.227 -5.203 1.00 87.06 90 ALA A CA 1
ATOM 664 C C . ALA A 1 90 ? 2.342 0.546 -5.652 1.00 87.06 90 ALA A C 1
ATOM 666 O O . ALA A 1 90 ? 2.926 0.946 -6.658 1.00 87.06 90 ALA A O 1
ATOM 667 N N . CYS A 1 91 ? 2.803 -0.493 -4.944 1.00 87.56 91 CYS A N 1
ATOM 668 C CA . CYS A 1 91 ? 3.959 -1.291 -5.363 1.00 87.56 91 CYS A CA 1
ATOM 669 C C . CYS A 1 91 ? 3.693 -2.068 -6.659 1.00 87.56 91 CYS A C 1
ATOM 671 O O . CYS A 1 91 ? 4.572 -2.100 -7.518 1.00 87.56 91 CYS A O 1
ATOM 673 N N . ASP A 1 92 ? 2.506 -2.664 -6.812 1.00 90.06 92 ASP A N 1
ATOM 674 C CA . ASP A 1 92 ? 2.120 -3.392 -8.026 1.00 90.06 92 ASP A CA 1
ATOM 675 C C . ASP A 1 92 ? 1.984 -2.434 -9.230 1.00 90.06 92 ASP A C 1
ATOM 677 O O . ASP A 1 92 ? 2.533 -2.710 -10.296 1.00 90.06 92 ASP A O 1
ATOM 681 N N . GLU A 1 93 ? 1.343 -1.270 -9.059 1.00 91.62 93 GLU A N 1
ATOM 682 C CA . GLU A 1 93 ? 1.266 -0.208 -10.081 1.00 91.62 93 GLU A CA 1
ATOM 683 C C . GLU A 1 93 ? 2.662 0.266 -10.506 1.00 91.62 93 GLU A C 1
ATOM 685 O O . GLU A 1 93 ? 2.947 0.459 -11.691 1.00 91.62 93 GLU A O 1
ATOM 690 N N . LEU A 1 94 ? 3.563 0.422 -9.535 1.00 92.31 94 LEU A N 1
ATOM 691 C CA . LEU A 1 94 ? 4.931 0.838 -9.786 1.00 92.31 94 LEU A CA 1
ATOM 692 C C . LEU A 1 94 ? 5.728 -0.226 -10.549 1.00 92.31 94 LEU A C 1
ATOM 694 O O . LEU A 1 94 ? 6.349 0.108 -11.561 1.00 92.31 94 LEU A O 1
ATOM 698 N N . ALA A 1 95 ? 5.659 -1.493 -10.129 1.00 93.69 95 ALA A N 1
ATOM 699 C CA . ALA A 1 95 ? 6.270 -2.623 -10.830 1.00 93.69 95 ALA A CA 1
ATOM 700 C C . ALA A 1 95 ? 5.753 -2.741 -12.272 1.00 93.69 95 ALA A C 1
ATOM 702 O O . ALA A 1 95 ? 6.548 -2.858 -13.208 1.00 93.69 95 ALA A O 1
ATOM 703 N N . ALA A 1 96 ? 4.433 -2.639 -12.456 1.00 94.62 96 ALA A N 1
ATOM 704 C CA . ALA A 1 96 ? 3.788 -2.684 -13.762 1.00 94.62 96 ALA A CA 1
ATOM 705 C C . ALA A 1 96 ? 4.260 -1.546 -14.676 1.00 94.62 96 ALA A C 1
ATOM 707 O O . ALA A 1 96 ? 4.554 -1.791 -15.844 1.00 94.62 96 ALA A O 1
ATOM 708 N N . SER A 1 97 ? 4.412 -0.326 -14.149 1.00 95.56 97 SER A N 1
ATOM 709 C CA . SER A 1 97 ? 4.899 0.806 -14.944 1.00 95.56 97 SER A CA 1
ATOM 710 C C . SER A 1 97 ? 6.348 0.621 -15.414 1.00 95.56 97 SER A C 1
ATOM 712 O O . SER A 1 97 ? 6.649 0.853 -16.582 1.00 95.56 97 SER A O 1
ATOM 714 N N . VAL A 1 98 ? 7.248 0.129 -14.549 1.00 95.88 98 VAL A N 1
ATOM 715 C CA . VAL A 1 98 ? 8.644 -0.147 -14.937 1.00 95.88 98 VAL A CA 1
ATOM 716 C C . VAL A 1 98 ? 8.680 -1.253 -15.990 1.00 95.88 98 VAL A C 1
ATOM 718 O O . VAL A 1 98 ? 9.386 -1.123 -16.989 1.00 95.88 98 VAL A O 1
ATOM 721 N N . ARG A 1 99 ? 7.873 -2.308 -15.812 1.00 96.94 99 ARG A N 1
ATOM 722 C CA . ARG A 1 99 ? 7.720 -3.375 -16.806 1.00 96.94 99 ARG A CA 1
ATOM 723 C C . ARG A 1 99 ? 7.250 -2.828 -18.152 1.00 96.94 99 ARG A C 1
ATOM 725 O O . ARG A 1 99 ? 7.831 -3.203 -19.161 1.00 96.94 99 ARG A O 1
ATOM 732 N N . GLY A 1 100 ? 6.262 -1.932 -18.153 1.00 96.81 100 GLY A N 1
ATOM 733 C CA . GLY A 1 100 ? 5.761 -1.260 -19.354 1.00 96.81 100 GLY A CA 1
ATOM 734 C C . GLY A 1 100 ? 6.869 -0.534 -20.120 1.00 96.81 100 GLY A C 1
ATOM 735 O O . GLY A 1 100 ? 6.989 -0.675 -21.334 1.00 96.81 100 GLY A O 1
ATOM 736 N N . VAL A 1 101 ? 7.758 0.170 -19.409 1.00 97.00 101 VAL A N 1
ATOM 737 C CA . VAL A 1 101 ? 8.889 0.863 -20.049 1.00 97.00 101 VAL A CA 1
ATOM 738 C C . VAL A 1 101 ? 9.856 -0.149 -20.660 1.00 97.00 101 VAL A C 1
ATOM 740 O O . VAL A 1 101 ? 10.293 0.023 -21.794 1.00 97.00 101 VAL A O 1
ATOM 743 N N . VAL A 1 102 ? 10.173 -1.226 -19.935 1.00 97.19 102 VAL A N 1
ATOM 744 C CA . VAL A 1 102 ? 11.042 -2.299 -20.444 1.00 97.19 102 VAL A CA 1
ATOM 745 C C . VAL A 1 102 ? 10.442 -2.943 -21.695 1.00 97.19 102 VAL A C 1
ATOM 747 O O . VAL A 1 102 ? 11.172 -3.182 -22.655 1.00 97.19 102 VAL A O 1
ATOM 750 N N . THR A 1 103 ? 9.133 -3.213 -21.712 1.00 97.44 103 THR A N 1
ATOM 751 C CA . THR A 1 103 ? 8.463 -3.843 -22.858 1.00 97.44 103 THR A CA 1
ATOM 752 C C . THR A 1 103 ? 8.446 -2.941 -24.084 1.00 97.44 103 THR A C 1
ATOM 754 O O . THR A 1 103 ? 8.766 -3.416 -25.168 1.00 97.44 103 THR A O 1
ATOM 757 N N . GLU A 1 104 ? 8.163 -1.650 -23.913 1.00 96.81 104 GLU A N 1
ATOM 758 C CA . GLU A 1 104 ? 8.192 -0.666 -25.003 1.00 96.81 104 GLU A CA 1
ATOM 759 C C . GLU A 1 104 ? 9.601 -0.531 -25.601 1.00 96.81 104 GLU A C 1
ATOM 761 O O . GLU A 1 104 ? 9.777 -0.583 -26.817 1.00 96.81 104 GLU A O 1
ATOM 766 N N . ILE A 1 105 ? 10.638 -0.446 -24.757 1.00 96.44 105 ILE A N 1
ATOM 767 C CA . ILE A 1 105 ? 12.027 -0.373 -25.239 1.00 96.44 105 ILE A CA 1
ATOM 768 C C . ILE A 1 105 ? 12.421 -1.668 -25.963 1.00 96.44 105 ILE A C 1
ATOM 770 O O . ILE A 1 105 ? 13.069 -1.613 -27.006 1.00 96.44 105 ILE A O 1
ATOM 774 N N . ARG A 1 106 ? 12.015 -2.843 -25.458 1.00 95.88 106 ARG A N 1
ATOM 775 C CA . ARG A 1 106 ? 12.260 -4.130 -26.138 1.00 95.88 106 ARG A CA 1
ATOM 776 C C . ARG A 1 106 ? 11.517 -4.255 -27.466 1.00 95.88 106 ARG A C 1
ATOM 778 O O . ARG A 1 106 ? 12.017 -4.928 -28.359 1.00 95.88 106 ARG A O 1
ATOM 785 N N . ALA A 1 107 ? 10.365 -3.602 -27.603 1.00 96.06 107 ALA A N 1
ATOM 786 C CA . ALA A 1 107 ? 9.642 -3.489 -28.866 1.00 96.06 107 ALA A CA 1
ATOM 787 C C . ALA A 1 107 ? 10.312 -2.515 -29.859 1.00 96.06 107 ALA A C 1
ATOM 789 O O . ALA A 1 107 ? 9.842 -2.371 -30.984 1.00 96.06 107 ALA A O 1
ATOM 790 N N . GLY A 1 108 ? 11.413 -1.863 -29.467 1.00 94.88 108 GLY A N 1
ATOM 791 C CA . GLY A 1 108 ? 12.174 -0.936 -30.303 1.00 94.88 108 GLY A CA 1
ATOM 792 C C . GLY A 1 108 ? 11.776 0.531 -30.137 1.00 94.88 108 GLY A C 1
ATOM 793 O O . GLY A 1 108 ? 12.271 1.379 -30.879 1.00 94.88 108 GLY A O 1
ATOM 794 N N . ALA A 1 109 ? 10.907 0.865 -29.176 1.00 95.31 109 ALA A N 1
ATOM 795 C CA . ALA A 1 109 ? 10.545 2.253 -28.923 1.00 95.31 109 ALA A CA 1
ATOM 796 C C . ALA A 1 109 ? 11.745 3.051 -28.392 1.00 95.31 109 ALA A C 1
ATOM 798 O O . ALA A 1 109 ? 12.530 2.581 -27.563 1.00 95.31 109 ALA A O 1
ATOM 799 N N . HIS A 1 110 ? 11.853 4.311 -28.822 1.00 93.12 110 HIS A N 1
ATOM 800 C CA . HIS A 1 110 ? 12.849 5.226 -28.274 1.00 93.12 110 HIS A CA 1
ATOM 801 C C . HIS A 1 110 ? 12.627 5.383 -26.754 1.00 93.12 110 HIS A C 1
ATOM 803 O O . HIS A 1 110 ? 11.491 5.639 -26.348 1.00 93.12 110 HIS A O 1
ATOM 809 N N . PRO A 1 111 ? 13.667 5.314 -25.899 1.00 92.00 111 PRO A N 1
ATOM 810 C CA . PRO A 1 111 ? 13.507 5.284 -24.442 1.00 92.00 111 PRO A CA 1
ATOM 811 C C . PRO A 1 111 ? 12.623 6.393 -23.864 1.00 92.00 111 PRO A C 1
ATOM 813 O O . PRO A 1 111 ? 11.798 6.160 -22.984 1.00 92.00 111 PRO A O 1
ATOM 816 N N . VAL A 1 112 ? 12.762 7.619 -24.372 1.00 93.56 112 VAL A N 1
ATOM 817 C CA . VAL A 1 112 ? 11.926 8.753 -23.943 1.00 93.56 112 VAL A CA 1
ATOM 818 C C . VAL A 1 112 ? 10.460 8.557 -24.348 1.00 93.56 112 VAL A C 1
ATOM 820 O O . VAL A 1 112 ? 9.566 8.860 -23.563 1.00 93.56 112 VAL A O 1
ATOM 823 N N . ALA A 1 113 ? 10.208 8.030 -25.549 1.00 94.94 113 ALA A N 1
ATOM 824 C CA . ALA A 1 113 ? 8.858 7.773 -26.041 1.00 94.94 113 ALA A CA 1
ATOM 825 C C . ALA A 1 113 ? 8.189 6.631 -25.259 1.00 94.94 113 ALA A C 1
ATOM 827 O O . ALA A 1 113 ? 7.018 6.750 -24.907 1.00 94.94 113 ALA A O 1
ATOM 828 N N . ALA A 1 114 ? 8.949 5.587 -24.909 1.00 95.56 114 ALA A N 1
ATOM 829 C CA . ALA A 1 114 ? 8.504 4.498 -24.040 1.00 95.56 114 ALA A CA 1
ATOM 830 C C . ALA A 1 114 ? 8.048 5.016 -22.666 1.00 95.56 114 ALA A C 1
ATOM 832 O O . ALA A 1 114 ? 6.954 4.702 -22.199 1.00 95.56 114 ALA A O 1
ATOM 833 N N . VAL A 1 115 ? 8.853 5.878 -22.032 1.00 95.06 115 VAL A N 1
ATOM 834 C CA . VAL A 1 115 ? 8.483 6.501 -20.752 1.00 95.06 115 VAL A CA 1
ATOM 835 C C . VAL A 1 115 ? 7.228 7.364 -20.889 1.00 95.06 115 VAL A C 1
ATOM 837 O O . VAL A 1 115 ? 6.367 7.342 -20.013 1.00 95.06 115 VAL A O 1
ATOM 840 N N . GLU A 1 116 ? 7.094 8.125 -21.974 1.00 95.06 116 GLU A N 1
ATOM 841 C CA . GLU A 1 116 ? 5.911 8.954 -22.212 1.00 95.06 116 GLU A CA 1
ATOM 842 C C . GLU A 1 116 ? 4.648 8.142 -22.480 1.00 95.06 116 GLU A C 1
ATOM 844 O O . GLU A 1 116 ? 3.574 8.557 -22.041 1.00 95.06 116 GLU A O 1
ATOM 849 N N . ALA A 1 117 ? 4.765 7.009 -23.175 1.00 95.44 117 ALA A N 1
ATOM 850 C CA . ALA A 1 117 ? 3.669 6.070 -23.379 1.00 95.44 117 ALA A CA 1
ATOM 851 C C . ALA A 1 117 ? 3.166 5.538 -22.036 1.00 95.44 117 ALA A C 1
ATOM 853 O O . ALA A 1 117 ? 2.014 5.777 -21.671 1.00 95.44 117 ALA A O 1
ATOM 854 N N . VAL A 1 118 ? 4.069 4.986 -21.226 1.00 96.25 118 VAL A N 1
ATOM 855 C CA . VAL A 1 118 ? 3.743 4.493 -19.883 1.00 96.25 118 VAL A CA 1
ATOM 856 C C . VAL A 1 118 ? 3.174 5.600 -18.996 1.00 96.25 118 VAL A C 1
ATOM 858 O O . VAL A 1 118 ? 2.209 5.384 -18.264 1.00 96.25 118 VAL A O 1
ATOM 861 N N . ALA A 1 119 ? 3.701 6.823 -19.077 1.00 94.38 119 ALA A N 1
ATOM 862 C CA . ALA A 1 119 ? 3.206 7.940 -18.280 1.00 94.38 119 ALA A CA 1
ATOM 863 C C . ALA A 1 119 ? 1.743 8.324 -18.576 1.00 94.38 119 ALA A C 1
ATOM 865 O O . ALA A 1 119 ? 1.105 8.962 -17.728 1.00 94.38 119 ALA A O 1
ATOM 866 N N . ARG A 1 120 ? 1.223 7.987 -19.766 1.00 94.44 120 ARG A N 1
ATOM 867 C CA . ARG A 1 120 ? -0.187 8.190 -20.142 1.00 94.44 120 ARG A CA 1
ATOM 868 C C . ARG A 1 120 ? -1.103 7.092 -19.605 1.00 94.44 120 ARG A C 1
ATOM 870 O O . ARG A 1 120 ? -2.241 7.397 -19.274 1.00 94.44 120 ARG A O 1
ATOM 877 N N . GLU A 1 121 ? -0.602 5.869 -19.489 1.00 92.44 121 GLU A N 1
ATOM 878 C CA . GLU A 1 121 ? -1.379 4.686 -19.082 1.00 92.44 121 GLU A CA 1
ATOM 879 C C . GLU A 1 121 ? -1.371 4.444 -17.568 1.00 92.44 121 GLU A C 1
ATOM 881 O O . GLU A 1 121 ? -2.199 3.712 -17.031 1.00 92.44 121 GLU A O 1
ATOM 886 N N . THR A 1 122 ? -0.439 5.076 -16.859 1.00 91.81 122 THR A N 1
ATOM 887 C CA . THR A 1 122 ? -0.244 4.880 -15.422 1.00 91.81 122 THR A CA 1
ATOM 888 C C . THR A 1 122 ? -1.058 5.898 -14.600 1.00 91.81 122 THR A C 1
ATOM 890 O O . THR A 1 122 ? -1.196 7.052 -15.023 1.00 91.81 122 THR A O 1
ATOM 893 N N . PRO A 1 123 ? -1.555 5.549 -13.392 1.00 89.19 123 PRO A N 1
ATOM 894 C CA . PRO A 1 123 ? -2.272 6.466 -12.504 1.00 89.19 123 PRO A CA 1
ATOM 895 C C . PRO A 1 123 ? -1.555 7.799 -12.277 1.00 89.19 123 PRO A C 1
ATOM 897 O O . PRO A 1 123 ? -0.326 7.889 -12.252 1.00 89.19 123 PRO A O 1
ATOM 900 N N . ALA A 1 124 ? -2.341 8.857 -12.054 1.00 86.56 124 ALA A N 1
ATOM 901 C CA . ALA A 1 124 ? -1.868 10.241 -12.093 1.00 86.56 124 ALA A CA 1
ATOM 902 C C . ALA A 1 124 ? -0.663 10.533 -11.179 1.00 86.56 124 ALA A C 1
ATOM 904 O O . ALA A 1 124 ? 0.202 11.325 -11.553 1.00 86.56 124 ALA A O 1
ATOM 905 N N . TRP A 1 125 ? -0.598 9.912 -9.995 1.00 83.56 125 TRP A N 1
ATOM 906 C CA . TRP A 1 125 ? 0.499 10.094 -9.037 1.00 83.56 125 TRP A CA 1
ATOM 907 C C . TRP A 1 125 ? 1.848 9.603 -9.587 1.00 83.56 125 TRP A C 1
ATOM 909 O O . TRP A 1 125 ? 2.876 10.247 -9.383 1.00 83.56 125 TRP A O 1
ATOM 919 N N . LEU A 1 126 ? 1.833 8.511 -10.349 1.00 88.69 126 LEU A N 1
ATOM 920 C CA . LEU A 1 126 ? 3.015 7.873 -10.913 1.00 88.69 126 LEU A CA 1
ATOM 921 C C . LEU A 1 126 ? 3.311 8.385 -12.329 1.00 88.69 126 LEU A C 1
ATOM 923 O O . LEU A 1 126 ? 4.462 8.663 -12.665 1.00 88.69 126 LEU A O 1
ATOM 927 N N . GLY A 1 127 ? 2.271 8.647 -13.125 1.00 90.25 127 GLY A N 1
ATOM 928 C CA . GLY A 1 127 ? 2.398 9.280 -14.435 1.00 90.25 127 GLY A CA 1
ATOM 929 C C . GLY A 1 127 ? 3.037 10.672 -14.362 1.00 90.25 127 GLY A C 1
ATOM 930 O O . GLY A 1 127 ? 3.792 11.045 -15.256 1.00 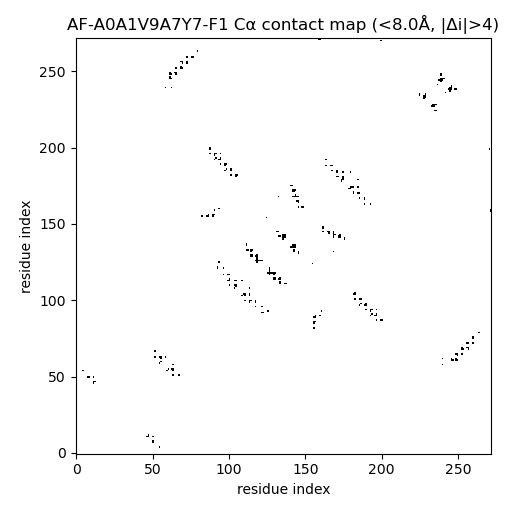90.25 127 GLY A O 1
ATOM 931 N N . ARG A 1 128 ? 2.793 11.464 -13.303 1.00 87.69 128 ARG A N 1
ATOM 932 C CA . ARG A 1 128 ? 3.516 12.738 -13.090 1.00 87.69 128 ARG A CA 1
ATOM 933 C C . ARG A 1 128 ? 5.025 12.520 -12.978 1.00 87.69 128 ARG A C 1
ATOM 935 O O . ARG A 1 128 ? 5.784 13.227 -13.631 1.00 87.69 128 ARG A O 1
ATOM 942 N N . ARG A 1 129 ? 5.454 11.514 -12.214 1.00 88.75 129 ARG A N 1
ATOM 943 C CA . ARG A 1 129 ? 6.875 11.199 -12.003 1.00 88.75 129 ARG A CA 1
ATOM 944 C C . ARG A 1 129 ? 7.554 10.716 -13.283 1.00 88.75 129 ARG A C 1
ATOM 946 O O . ARG A 1 129 ? 8.638 11.196 -13.605 1.00 88.75 129 ARG A O 1
ATOM 953 N N . TRP A 1 130 ? 6.889 9.857 -14.057 1.00 92.06 130 TRP A N 1
ATOM 954 C CA . TRP A 1 130 ? 7.382 9.432 -15.369 1.00 92.06 130 TRP A CA 1
ATOM 955 C C . TRP A 1 130 ? 7.486 10.588 -16.370 1.00 92.06 130 TRP A C 1
ATOM 957 O O . TRP A 1 130 ? 8.499 10.695 -17.055 1.00 92.06 130 TRP A O 1
ATOM 967 N N . ARG A 1 131 ? 6.512 11.512 -16.408 1.00 90.69 131 ARG A N 1
ATOM 968 C CA . ARG A 1 131 ? 6.614 12.728 -17.241 1.00 90.69 131 ARG A CA 1
ATOM 969 C C . ARG A 1 131 ? 7.812 13.585 -16.842 1.00 90.69 131 ARG A C 1
ATOM 971 O O . ARG A 1 131 ? 8.563 14.009 -17.713 1.00 90.69 131 ARG A O 1
ATOM 978 N N . THR A 1 132 ? 8.031 13.801 -15.545 1.00 88.25 132 THR A N 1
ATOM 979 C CA . THR A 1 132 ? 9.210 14.530 -15.051 1.00 88.25 132 THR A CA 1
ATOM 980 C C . THR A 1 132 ? 10.511 13.845 -15.477 1.00 88.25 132 THR A C 1
ATOM 982 O O . THR A 1 132 ? 11.449 14.515 -15.914 1.00 88.25 132 THR A O 1
ATOM 985 N N . LEU A 1 133 ? 10.560 12.509 -15.420 1.00 90.19 133 LEU A N 1
ATOM 986 C CA . LEU A 1 133 ? 11.701 11.739 -15.912 1.00 90.19 133 LEU A CA 1
ATOM 987 C C . LEU A 1 133 ? 11.903 11.932 -17.422 1.00 90.19 133 LEU A C 1
ATOM 989 O O . LEU A 1 133 ? 13.009 12.278 -17.828 1.00 90.19 133 LEU A O 1
ATOM 993 N N . ALA A 1 134 ? 10.859 11.798 -18.245 1.00 91.06 134 ALA A N 1
ATOM 994 C CA . ALA A 1 134 ? 10.950 11.995 -19.695 1.00 91.06 134 ALA A CA 1
ATOM 995 C C . ALA A 1 134 ? 11.424 13.407 -20.066 1.00 91.06 134 ALA A C 1
ATOM 997 O O . ALA A 1 134 ? 12.330 13.563 -20.884 1.00 91.06 134 ALA A O 1
ATOM 998 N N . VAL A 1 135 ? 10.863 14.438 -19.426 1.00 89.12 135 VAL A N 1
ATOM 999 C CA . VAL A 1 135 ? 11.253 15.838 -19.650 1.00 89.12 135 VAL A CA 1
ATOM 1000 C C . VAL A 1 135 ? 12.724 16.057 -19.290 1.00 89.12 135 VAL A C 1
ATOM 1002 O O . VAL A 1 135 ? 13.460 16.655 -20.076 1.00 89.12 135 VAL A O 1
ATOM 1005 N N . SER A 1 136 ? 13.183 15.539 -18.145 1.00 86.81 136 SER A N 1
ATOM 1006 C CA . SER A 1 136 ? 14.594 15.662 -17.753 1.00 86.81 136 SER A CA 1
ATOM 1007 C C . SER A 1 136 ? 15.539 14.918 -18.704 1.00 86.81 136 SER A C 1
ATOM 1009 O O . SER A 1 136 ? 16.573 15.471 -19.084 1.00 86.81 136 SER A O 1
ATOM 1011 N N . ALA A 1 137 ? 15.161 13.720 -19.159 1.00 88.38 137 ALA A N 1
ATOM 1012 C CA . ALA A 1 137 ? 15.931 12.943 -20.124 1.00 88.38 137 ALA A CA 1
ATOM 1013 C C . ALA A 1 137 ? 16.036 13.650 -21.489 1.00 88.38 137 ALA A C 1
ATOM 1015 O O . ALA A 1 137 ? 17.125 13.696 -22.056 1.00 88.38 137 ALA A O 1
ATOM 1016 N N . ARG A 1 138 ? 14.951 14.271 -21.983 1.00 87.38 138 ARG A N 1
ATOM 1017 C CA . ARG A 1 138 ? 14.962 15.072 -23.226 1.00 87.38 138 ARG A CA 1
ATOM 1018 C C . ARG A 1 138 ? 15.914 16.261 -23.150 1.00 87.38 138 ARG A C 1
ATOM 1020 O O . ARG A 1 138 ? 16.620 16.536 -24.110 1.00 87.38 138 ARG A O 1
ATOM 1027 N N . GLN A 1 139 ? 15.909 16.982 -22.030 1.00 84.19 139 GLN A N 1
ATOM 1028 C CA . GLN A 1 139 ? 16.675 18.225 -21.900 1.00 84.19 139 GLN A CA 1
ATOM 1029 C C . GLN A 1 139 ? 18.165 17.993 -21.638 1.00 84.19 139 GLN A C 1
ATOM 1031 O O . GLN A 1 139 ? 18.988 18.793 -22.070 1.00 84.19 139 GLN A O 1
ATOM 1036 N N . ARG A 1 140 ? 18.521 16.941 -20.889 1.00 77.62 140 ARG A N 1
ATOM 1037 C CA . ARG A 1 140 ? 19.893 16.730 -20.392 1.00 77.62 140 ARG A CA 1
ATOM 1038 C C . ARG A 1 140 ? 20.584 15.496 -20.972 1.00 77.62 140 ARG A C 1
ATOM 1040 O O . ARG A 1 140 ? 21.715 15.215 -20.588 1.00 77.62 140 ARG A O 1
ATOM 1047 N N . GLY A 1 141 ? 19.909 14.711 -21.816 1.00 74.38 141 GLY A N 1
ATOM 1048 C CA . GLY A 1 141 ? 20.413 13.441 -22.362 1.00 74.38 141 GLY A CA 1
ATOM 1049 C C . GLY A 1 141 ? 20.499 12.294 -21.343 1.00 74.38 141 GLY A C 1
ATOM 1050 O O . GLY A 1 141 ? 20.527 11.124 -21.722 1.00 74.38 141 GLY A O 1
ATOM 1051 N N . SER A 1 142 ? 20.482 12.608 -20.045 1.00 73.69 142 SER A N 1
ATOM 1052 C CA . SER A 1 142 ? 20.324 11.655 -18.952 1.00 73.69 142 SER A CA 1
ATOM 1053 C C . SER A 1 142 ? 19.407 12.237 -17.869 1.00 73.69 142 SER A C 1
ATOM 1055 O O . SER A 1 142 ? 19.578 13.404 -17.496 1.00 73.69 142 SER A O 1
ATOM 1057 N N . PRO A 1 143 ? 18.450 11.456 -17.335 1.00 74.00 143 PRO A N 1
ATOM 1058 C CA . PRO A 1 143 ? 17.672 11.863 -16.177 1.00 74.00 143 PRO A CA 1
ATOM 1059 C C . PRO A 1 143 ? 18.609 11.958 -14.967 1.00 74.00 143 PRO A C 1
ATOM 1061 O O . PRO A 1 143 ? 19.000 10.955 -14.381 1.00 74.00 143 PRO A O 1
ATOM 1064 N N . THR A 1 144 ? 19.002 13.168 -14.580 1.00 62.28 144 THR A N 1
ATOM 1065 C CA . THR A 1 144 ? 19.734 13.403 -13.33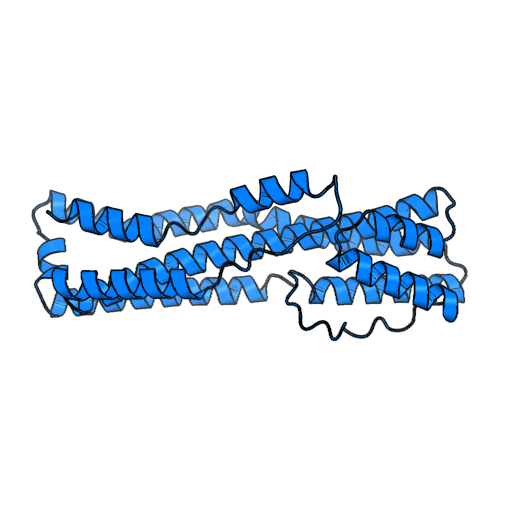2 1.00 62.28 144 THR A CA 1
ATOM 1066 C C . THR A 1 144 ? 18.788 13.960 -12.283 1.00 62.28 144 THR A C 1
ATOM 1068 O O . THR A 1 144 ? 18.121 14.969 -12.494 1.00 62.28 144 THR A O 1
ATOM 1071 N N . GLY A 1 145 ? 18.735 13.280 -11.136 1.00 57.12 145 GLY A N 1
ATOM 1072 C CA . GLY A 1 145 ? 18.097 13.789 -9.930 1.00 57.12 145 GLY A CA 1
ATOM 1073 C C . GLY A 1 145 ? 16.611 14.092 -10.088 1.00 57.12 145 GLY A C 1
ATOM 1074 O O . GLY A 1 145 ? 16.214 15.254 -9.983 1.00 57.12 145 GLY A O 1
ATOM 1075 N N . LEU A 1 146 ? 15.769 13.050 -10.165 1.00 60.44 146 LEU A N 1
ATOM 1076 C CA . LEU A 1 146 ? 14.457 13.160 -9.521 1.00 60.44 146 LEU A CA 1
ATOM 1077 C C . LEU A 1 146 ? 14.723 13.378 -8.024 1.00 60.44 146 LEU A C 1
ATOM 1079 O O . LEU A 1 146 ? 14.773 12.438 -7.235 1.00 60.44 146 LEU A O 1
ATOM 1083 N N . ARG A 1 147 ? 14.991 14.631 -7.637 1.00 54.22 147 ARG A N 1
ATOM 1084 C CA . ARG A 1 147 ? 15.004 15.036 -6.237 1.00 54.22 147 ARG A CA 1
ATOM 1085 C C . ARG A 1 147 ? 13.662 14.618 -5.657 1.00 54.22 147 ARG A C 1
ATOM 1087 O O . ARG A 1 147 ? 12.639 14.747 -6.334 1.00 54.22 147 ARG A O 1
ATOM 1094 N N . ARG A 1 148 ? 13.714 14.112 -4.420 1.00 54.69 148 ARG A N 1
ATOM 1095 C CA . ARG A 1 148 ? 12.562 13.815 -3.561 1.00 54.69 148 ARG A CA 1
ATOM 1096 C C . ARG A 1 148 ? 11.464 14.813 -3.896 1.00 54.69 148 ARG A C 1
ATOM 1098 O O . ARG A 1 148 ? 11.672 16.013 -3.717 1.00 54.69 148 ARG A O 1
ATOM 1105 N N . SER A 1 149 ? 10.390 14.342 -4.524 1.00 52.88 149 SER A N 1
ATOM 1106 C CA . SER A 1 149 ? 9.348 15.256 -4.975 1.00 52.88 149 SER A CA 1
ATOM 1107 C C . SER A 1 149 ? 8.844 15.972 -3.729 1.00 52.88 149 SER A C 1
ATOM 1109 O O . SER A 1 149 ? 8.396 15.310 -2.797 1.00 52.88 149 SER A O 1
ATOM 1111 N N . ASP A 1 150 ? 8.906 17.304 -3.706 1.00 49.12 150 ASP A N 1
ATOM 1112 C CA . ASP A 1 150 ? 8.398 18.156 -2.613 1.00 49.12 150 ASP A CA 1
ATOM 1113 C C . ASP A 1 150 ? 6.850 18.111 -2.526 1.00 49.12 150 ASP A C 1
ATOM 1115 O O . ASP A 1 150 ? 6.171 18.980 -1.976 1.00 49.12 150 ASP A O 1
ATOM 1119 N N . GLU A 1 151 ? 6.262 17.080 -3.138 1.00 52.53 151 GLU A N 1
ATOM 1120 C CA . GLU A 1 151 ? 4.848 16.805 -3.195 1.00 52.53 151 GLU A CA 1
ATOM 1121 C C . GLU A 1 151 ? 4.404 16.379 -1.795 1.00 52.53 151 GLU A C 1
ATOM 1123 O O . GLU A 1 151 ? 4.427 15.212 -1.415 1.00 52.53 151 GLU A O 1
ATOM 1128 N N . LYS A 1 152 ? 3.957 17.375 -1.024 1.00 48.31 152 LYS A N 1
ATOM 1129 C CA . LYS A 1 152 ? 3.267 17.247 0.271 1.00 48.31 152 LYS A CA 1
ATOM 1130 C C . LYS A 1 152 ? 2.032 16.331 0.246 1.00 48.31 152 LYS A C 1
ATOM 1132 O O . LYS A 1 152 ? 1.408 16.162 1.293 1.00 48.31 152 LYS A O 1
ATOM 1137 N N . ALA A 1 153 ? 1.634 15.772 -0.901 1.00 48.78 153 ALA A N 1
ATOM 1138 C CA . ALA A 1 153 ? 0.541 14.813 -0.968 1.00 48.78 153 ALA A CA 1
ATOM 1139 C C . ALA A 1 153 ? 1.028 13.455 -0.432 1.00 48.78 153 ALA A C 1
ATOM 1141 O O . ALA A 1 153 ? 1.883 12.830 -1.064 1.00 48.78 153 ALA A O 1
ATOM 1142 N N . PRO A 1 154 ? 0.496 12.961 0.702 1.00 54.56 154 PRO A N 1
ATOM 1143 C CA . PRO A 1 154 ? 0.877 11.662 1.236 1.00 54.56 154 PRO A CA 1
ATOM 1144 C C . PRO A 1 154 ? 0.332 10.580 0.297 1.00 54.56 154 PRO A C 1
ATOM 1146 O O . PRO A 1 154 ? -0.831 10.193 0.396 1.00 54.56 154 PRO A O 1
ATOM 1149 N N . CYS A 1 155 ? 1.150 10.132 -0.652 1.00 63.00 155 CYS A N 1
ATOM 1150 C CA . CYS A 1 155 ? 0.826 8.992 -1.499 1.00 63.00 155 CYS A CA 1
ATOM 1151 C C . CYS A 1 155 ? 1.392 7.719 -0.851 1.00 63.00 155 CYS A C 1
ATOM 1153 O O . CYS A 1 155 ? 2.547 7.729 -0.406 1.00 63.00 155 CYS A O 1
ATOM 1155 N N . PRO A 1 156 ? 0.612 6.627 -0.779 1.00 63.94 156 PRO A N 1
ATOM 1156 C CA . PRO A 1 156 ? 1.124 5.325 -0.365 1.00 63.94 156 PRO A CA 1
ATOM 1157 C C . PRO A 1 156 ? 2.356 4.953 -1.204 1.00 63.94 156 PRO A C 1
ATOM 1159 O O . PRO A 1 156 ? 2.321 5.056 -2.425 1.00 63.94 156 PRO A O 1
ATOM 1162 N N . GLY A 1 157 ? 3.463 4.575 -0.559 1.00 71.50 157 GLY A N 1
ATOM 1163 C CA . GLY A 1 157 ? 4.676 4.138 -1.264 1.00 71.50 157 GLY A CA 1
ATOM 1164 C C . GLY A 1 157 ? 5.525 5.244 -1.908 1.00 71.50 157 GLY A C 1
ATOM 1165 O O . GLY A 1 157 ? 6.425 4.926 -2.680 1.00 71.50 157 GLY A O 1
ATOM 1166 N N . ALA A 1 158 ? 5.304 6.528 -1.590 1.00 76.94 158 ALA A N 1
ATOM 1167 C CA . ALA A 1 158 ? 6.091 7.637 -2.152 1.00 76.94 158 ALA A CA 1
ATOM 1168 C C . ALA A 1 158 ? 7.613 7.470 -1.963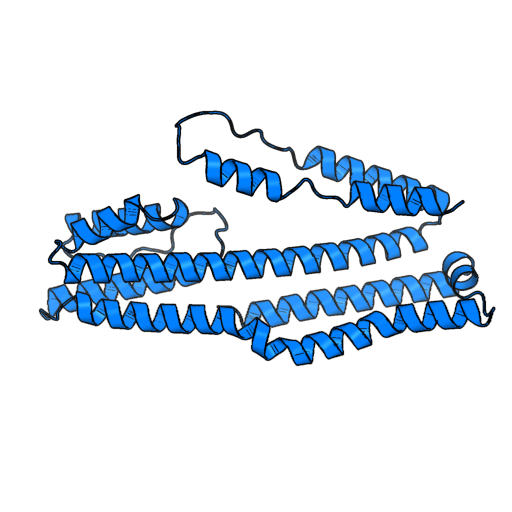 1.00 76.94 158 ALA A C 1
ATOM 1170 O O . ALA A 1 158 ? 8.378 7.736 -2.887 1.00 76.94 158 ALA A O 1
ATOM 1171 N N . VAL A 1 159 ? 8.039 6.975 -0.793 1.00 80.25 159 VAL A N 1
ATOM 1172 C CA . VAL A 1 159 ? 9.453 6.691 -0.487 1.00 80.25 159 VAL A CA 1
ATOM 1173 C C . VAL A 1 159 ? 10.004 5.601 -1.405 1.00 80.25 159 VAL A C 1
ATOM 1175 O O . VAL A 1 159 ? 11.036 5.800 -2.042 1.00 80.25 159 VAL A O 1
ATOM 1178 N N . GLN A 1 160 ? 9.293 4.478 -1.529 1.00 83.19 160 GLN A N 1
ATOM 1179 C CA . GLN A 1 160 ? 9.687 3.378 -2.408 1.00 83.19 160 GLN A CA 1
ATOM 1180 C C . GLN A 1 160 ? 9.766 3.836 -3.866 1.00 83.19 160 GLN A C 1
ATOM 1182 O O . GLN A 1 160 ? 10.712 3.512 -4.581 1.00 83.19 160 GLN A O 1
ATOM 1187 N N . ALA A 1 161 ? 8.795 4.635 -4.302 1.00 85.94 161 ALA A N 1
ATOM 1188 C CA . ALA A 1 161 ? 8.789 5.189 -5.639 1.00 85.94 161 ALA A CA 1
ATOM 1189 C C . ALA A 1 161 ? 10.001 6.106 -5.871 1.00 85.94 161 ALA A C 1
ATOM 1191 O O . ALA A 1 161 ? 10.655 5.970 -6.900 1.00 85.94 161 ALA A O 1
ATOM 1192 N N . ASP A 1 162 ? 10.369 6.971 -4.919 1.00 86.50 162 ASP A N 1
ATOM 1193 C CA . ASP A 1 162 ? 11.575 7.809 -5.030 1.00 86.50 162 ASP A CA 1
ATOM 1194 C C . ASP A 1 162 ? 12.843 6.959 -5.234 1.00 86.50 162 ASP A C 1
ATOM 1196 O O . ASP A 1 162 ? 13.653 7.256 -6.115 1.00 86.50 162 ASP A O 1
ATOM 1200 N N . LEU A 1 163 ? 12.988 5.866 -4.475 1.00 87.69 163 LEU A N 1
ATOM 1201 C CA . LEU A 1 163 ? 14.113 4.933 -4.615 1.00 87.69 163 LEU A CA 1
ATOM 1202 C C . LEU A 1 163 ? 14.143 4.270 -5.997 1.00 87.69 163 LEU A C 1
ATOM 1204 O O . LEU A 1 163 ? 15.208 4.145 -6.603 1.00 87.69 163 LEU A O 1
ATOM 1208 N N . VAL A 1 164 ? 12.986 3.861 -6.521 1.00 90.62 164 VAL A N 1
ATOM 1209 C CA . VAL A 1 164 ? 12.911 3.226 -7.841 1.00 90.62 164 VAL A CA 1
ATOM 1210 C C . VAL A 1 164 ? 13.215 4.219 -8.954 1.00 90.62 164 VAL A C 1
ATOM 1212 O O . VAL A 1 164 ? 14.019 3.904 -9.825 1.00 90.62 164 VAL A O 1
ATOM 1215 N N . PHE A 1 165 ? 12.674 5.438 -8.909 1.00 91.12 165 PHE A N 1
ATOM 1216 C CA . PHE A 1 165 ? 13.009 6.473 -9.893 1.00 91.12 165 PHE A CA 1
ATOM 1217 C C . PHE A 1 165 ? 14.494 6.855 -9.844 1.00 91.12 165 PHE A C 1
ATOM 1219 O O . PHE A 1 165 ? 15.097 7.070 -10.897 1.00 91.12 165 PHE A O 1
ATOM 1226 N N . ALA A 1 166 ? 15.117 6.862 -8.661 1.00 89.00 166 ALA A N 1
ATOM 1227 C CA . ALA A 1 166 ? 16.563 7.031 -8.539 1.00 89.00 166 ALA A CA 1
ATOM 1228 C C . ALA A 1 166 ? 17.329 5.892 -9.239 1.00 89.00 166 ALA A C 1
ATOM 1230 O O . ALA A 1 166 ? 18.240 6.160 -10.023 1.00 89.00 166 ALA A O 1
ATOM 1231 N N . ARG A 1 167 ? 16.921 4.630 -9.047 1.00 91.50 167 ARG A N 1
ATOM 1232 C CA . ARG A 1 167 ? 17.527 3.466 -9.725 1.00 91.50 167 ARG A CA 1
ATOM 1233 C C . ARG A 1 167 ? 17.325 3.485 -11.239 1.00 91.50 167 ARG A C 1
ATOM 1235 O O . ARG A 1 167 ? 18.277 3.233 -11.966 1.00 91.50 167 ARG A O 1
ATOM 1242 N N . VAL A 1 168 ? 16.133 3.840 -11.719 1.00 93.06 168 VAL A N 1
ATOM 1243 C CA . VAL A 1 168 ? 15.851 4.018 -13.155 1.00 93.06 168 VAL A CA 1
ATOM 1244 C C . VAL A 1 168 ? 16.748 5.111 -13.739 1.00 93.06 168 VAL A C 1
ATOM 1246 O O . VAL A 1 168 ? 17.330 4.931 -14.804 1.00 93.06 168 VAL A O 1
ATOM 1249 N N . SER A 1 169 ? 16.921 6.225 -13.023 1.00 91.25 169 SER A N 1
ATOM 1250 C CA . SER A 1 169 ? 17.779 7.325 -13.469 1.00 91.25 169 SER A CA 1
ATOM 1251 C C . SER A 1 169 ? 19.266 6.944 -13.534 1.00 91.25 169 SER A C 1
ATOM 1253 O O . SER A 1 169 ? 19.979 7.313 -14.472 1.00 91.25 169 SER A O 1
ATOM 1255 N N . ALA A 1 170 ? 19.722 6.129 -12.577 1.00 90.19 170 ALA A N 1
ATOM 1256 C CA . ALA A 1 170 ? 21.067 5.572 -12.558 1.00 90.19 170 ALA A CA 1
ATOM 1257 C C . ALA A 1 170 ? 21.274 4.559 -13.694 1.00 90.19 170 ALA A C 1
ATOM 1259 O O . ALA A 1 170 ? 22.281 4.639 -14.392 1.00 90.19 170 ALA A O 1
ATOM 1260 N N . ALA A 1 171 ? 20.304 3.669 -13.933 1.00 91.75 171 ALA A N 1
ATOM 1261 C CA . ALA A 1 171 ? 20.319 2.717 -15.045 1.00 91.75 171 ALA A CA 1
ATOM 1262 C C . ALA A 1 171 ? 20.414 3.429 -16.401 1.00 91.75 171 ALA A C 1
ATOM 1264 O O . ALA A 1 171 ? 21.197 3.035 -17.264 1.00 91.75 171 ALA A O 1
ATOM 1265 N N . TRP A 1 172 ? 19.672 4.525 -16.558 1.00 92.00 172 TRP A N 1
ATOM 1266 C CA . TRP A 1 172 ? 19.736 5.365 -17.747 1.00 92.00 172 TRP A CA 1
ATOM 1267 C C . TRP A 1 172 ? 21.103 6.018 -17.920 1.00 92.00 172 TRP A C 1
ATOM 1269 O O . TRP A 1 172 ? 21.703 5.923 -18.984 1.00 92.00 172 TRP A O 1
ATOM 1279 N N . SER A 1 173 ? 21.633 6.627 -16.856 1.00 89.88 173 SER A N 1
ATOM 1280 C CA . SER A 1 173 ? 22.966 7.239 -16.878 1.00 89.88 173 SER A CA 1
ATOM 1281 C C . SER A 1 173 ? 24.058 6.225 -17.225 1.00 89.88 173 SER A C 1
ATOM 1283 O O . SER A 1 173 ? 24.981 6.553 -17.969 1.00 89.88 173 SER A O 1
ATOM 1285 N N . LEU A 1 174 ? 23.952 5.003 -16.695 1.00 91.00 174 LEU A N 1
ATOM 1286 C CA . LEU A 1 174 ? 24.876 3.907 -16.968 1.00 91.00 174 LEU A CA 1
ATOM 1287 C C . LEU A 1 174 ? 24.806 3.483 -18.442 1.00 91.00 174 LEU A C 1
ATOM 1289 O O . LEU A 1 174 ? 25.844 3.372 -19.090 1.00 91.00 174 LEU A O 1
ATOM 1293 N N . SER A 1 175 ? 23.596 3.315 -18.982 1.00 91.88 175 SER A N 1
ATOM 1294 C CA . SER A 1 175 ? 23.373 2.989 -20.395 1.00 91.88 175 SER A CA 1
ATOM 1295 C C . SER A 1 175 ? 23.945 4.062 -21.325 1.00 91.88 175 SER A C 1
ATOM 1297 O O . SER A 1 175 ? 24.724 3.737 -22.216 1.00 91.88 175 SER A O 1
ATOM 1299 N N . THR A 1 176 ? 23.664 5.345 -21.069 1.00 90.00 176 THR A N 1
ATOM 1300 C CA . THR A 1 176 ? 24.173 6.452 -21.895 1.00 90.00 176 THR A CA 1
ATOM 1301 C C . THR A 1 176 ? 25.699 6.567 -21.848 1.00 90.00 176 THR A C 1
ATOM 1303 O O . THR A 1 176 ? 26.316 6.890 -22.858 1.00 90.00 176 THR A O 1
ATOM 1306 N N . ARG A 1 177 ? 26.329 6.323 -20.689 1.00 90.62 177 ARG A N 1
ATOM 1307 C CA . ARG A 1 177 ? 27.791 6.450 -20.533 1.00 90.62 177 ARG A CA 1
ATOM 1308 C C . ARG A 1 177 ? 28.572 5.257 -21.075 1.00 90.62 177 ARG A C 1
ATOM 1310 O O . ARG A 1 177 ? 29.677 5.450 -21.567 1.00 90.62 177 ARG A O 1
ATOM 1317 N N . HIS A 1 178 ? 28.030 4.048 -20.946 1.00 91.75 178 HIS A N 1
ATOM 1318 C CA . HIS A 1 178 ? 28.753 2.808 -21.247 1.00 91.75 178 HIS A CA 1
ATOM 1319 C C . HIS A 1 178 ? 28.184 2.035 -22.444 1.00 91.75 178 HIS A C 1
ATOM 1321 O O . HIS A 1 178 ? 28.687 0.962 -22.757 1.00 91.75 178 HIS A O 1
ATOM 1327 N N . GLY A 1 179 ? 27.137 2.540 -23.104 1.00 89.69 179 GLY A N 1
ATOM 1328 C CA . GLY A 1 179 ? 26.509 1.886 -24.257 1.00 89.69 179 GLY A CA 1
ATOM 1329 C C . GLY A 1 179 ? 25.773 0.583 -23.922 1.00 89.69 179 GLY A C 1
ATOM 1330 O O . GLY A 1 179 ? 25.442 -0.182 -24.822 1.00 89.69 179 GLY A O 1
ATOM 1331 N N . ILE A 1 180 ? 25.523 0.309 -22.639 1.00 93.19 180 ILE A N 1
ATOM 1332 C CA . ILE A 1 180 ? 24.846 -0.916 -22.193 1.00 93.19 180 ILE A CA 1
ATOM 1333 C C . ILE A 1 180 ? 23.370 -0.857 -22.617 1.00 93.19 180 ILE A C 1
ATOM 1335 O O . ILE A 1 180 ? 22.753 0.202 -22.450 1.00 93.19 180 ILE A O 1
ATOM 1339 N N . PRO A 1 181 ? 22.761 -1.956 -23.103 1.00 92.94 181 PRO A N 1
ATOM 1340 C CA . PRO A 1 181 ? 21.343 -1.984 -23.449 1.00 92.94 181 PRO A CA 1
ATOM 1341 C C . PRO A 1 181 ? 20.458 -1.573 -22.264 1.00 92.94 181 PRO A C 1
ATOM 1343 O O . PRO A 1 181 ? 20.348 -2.281 -21.261 1.00 92.94 181 PRO A O 1
ATOM 1346 N N . LEU A 1 182 ? 19.784 -0.425 -22.382 1.00 93.06 182 LEU A N 1
ATOM 1347 C CA . LEU A 1 182 ? 18.948 0.126 -21.309 1.00 93.06 182 LEU A CA 1
ATOM 1348 C C . LEU A 1 182 ? 17.854 -0.854 -20.858 1.00 93.06 182 LEU A C 1
ATOM 1350 O O . LEU A 1 182 ? 17.544 -0.936 -19.670 1.00 93.06 182 LEU A O 1
ATOM 1354 N N . ALA A 1 183 ? 17.298 -1.623 -21.797 1.00 94.50 183 ALA A N 1
ATOM 1355 C CA . ALA A 1 183 ? 16.274 -2.623 -21.519 1.00 94.50 183 ALA A CA 1
ATOM 1356 C C . ALA A 1 183 ? 16.751 -3.724 -20.557 1.00 94.50 183 ALA A C 1
ATOM 1358 O O . ALA A 1 183 ? 15.950 -4.210 -19.764 1.00 94.50 183 ALA A O 1
ATOM 1359 N N . GLU A 1 184 ? 18.026 -4.119 -20.602 1.00 93.94 184 GLU A N 1
ATOM 1360 C CA . GLU A 1 184 ? 18.574 -5.158 -19.720 1.00 93.94 184 GLU A CA 1
ATOM 1361 C C . GLU A 1 184 ? 18.768 -4.632 -18.298 1.00 93.94 184 GLU A C 1
ATOM 1363 O O . GLU A 1 184 ? 18.353 -5.270 -17.329 1.00 93.94 184 GLU A O 1
ATOM 1368 N N . VAL A 1 185 ? 19.325 -3.424 -18.167 1.00 94.88 185 VAL A N 1
ATOM 1369 C CA . VAL A 1 185 ? 19.535 -2.792 -16.857 1.00 94.88 185 VAL A CA 1
ATOM 1370 C C . VAL A 1 185 ? 18.193 -2.468 -16.193 1.00 94.88 185 VAL A C 1
ATOM 1372 O O . VAL A 1 185 ? 18.018 -2.699 -14.997 1.00 94.88 185 VAL A O 1
ATOM 1375 N N . LEU A 1 186 ? 17.210 -1.983 -16.959 1.00 94.75 186 LEU A N 1
ATOM 1376 C CA . LEU A 1 186 ? 15.864 -1.734 -16.441 1.00 94.75 186 LEU A CA 1
ATOM 1377 C C . LEU A 1 186 ? 15.093 -3.024 -16.130 1.00 94.75 186 LEU A C 1
ATOM 1379 O O . LEU A 1 186 ? 14.305 -3.015 -15.188 1.00 94.75 186 LEU A O 1
ATOM 1383 N N . ASP A 1 187 ? 15.333 -4.134 -16.837 1.00 95.62 187 ASP A N 1
ATOM 1384 C CA . ASP A 1 187 ? 14.754 -5.438 -16.475 1.00 95.62 187 ASP A CA 1
ATOM 1385 C C . ASP A 1 187 ? 15.275 -5.912 -15.107 1.00 95.62 187 ASP A C 1
ATOM 1387 O O . ASP A 1 187 ? 14.511 -6.436 -14.297 1.00 95.62 187 ASP A O 1
ATOM 1391 N N . ALA A 1 188 ? 16.547 -5.650 -14.783 1.00 94.50 188 ALA A N 1
ATOM 1392 C CA . ALA A 1 188 ? 17.076 -5.913 -13.443 1.00 94.50 188 ALA A CA 1
ATOM 1393 C C . ALA A 1 188 ? 16.384 -5.053 -12.368 1.00 94.50 188 ALA A C 1
ATOM 1395 O O . ALA A 1 188 ? 15.994 -5.575 -11.321 1.00 94.50 188 ALA A O 1
ATOM 1396 N N . VAL A 1 189 ? 16.159 -3.760 -12.642 1.00 94.25 189 VAL A N 1
ATOM 1397 C CA . VAL A 1 189 ? 15.392 -2.875 -11.744 1.00 94.25 189 VAL A CA 1
ATOM 1398 C C . VAL A 1 189 ? 13.956 -3.382 -11.580 1.00 94.25 189 VAL A C 1
ATOM 1400 O O . VAL A 1 189 ? 13.464 -3.460 -10.457 1.00 94.25 189 VAL A O 1
ATOM 1403 N N . TYR A 1 190 ? 13.293 -3.775 -12.670 1.00 95.12 190 TYR A N 1
ATOM 1404 C CA . TYR A 1 190 ? 11.953 -4.358 -12.633 1.00 95.12 190 TYR A CA 1
ATOM 1405 C C . TYR A 1 190 ? 11.906 -5.615 -11.758 1.00 95.12 190 TYR A C 1
ATOM 1407 O O . TYR A 1 190 ? 11.046 -5.710 -10.886 1.00 95.12 190 TYR A O 1
ATOM 1415 N N . ARG A 1 191 ? 12.839 -6.559 -11.935 1.00 95.06 191 ARG A N 1
ATOM 1416 C CA . ARG A 1 191 ? 12.876 -7.804 -11.150 1.00 95.06 191 ARG A CA 1
ATOM 1417 C C . ARG A 1 191 ? 13.033 -7.551 -9.655 1.00 95.06 191 ARG A C 1
ATOM 1419 O O . ARG A 1 191 ? 12.399 -8.251 -8.865 1.00 95.06 191 ARG A O 1
ATOM 1426 N N . ASP A 1 192 ? 13.832 -6.559 -9.269 1.00 93.06 192 ASP A N 1
ATOM 1427 C CA . ASP A 1 192 ? 14.005 -6.162 -7.868 1.00 93.06 192 ASP A CA 1
ATOM 1428 C C . ASP A 1 192 ? 12.723 -5.543 -7.280 1.00 93.06 192 ASP A C 1
ATOM 1430 O O . ASP A 1 192 ? 12.262 -5.909 -6.192 1.00 93.06 192 ASP A O 1
ATOM 1434 N N . VAL A 1 193 ? 12.071 -4.663 -8.043 1.00 91.31 193 VAL A N 1
ATOM 1435 C CA . VAL A 1 193 ? 10.780 -4.074 -7.660 1.00 91.31 193 VAL A CA 1
ATOM 1436 C C . VAL A 1 193 ? 9.694 -5.147 -7.555 1.00 91.31 193 VAL A C 1
ATOM 1438 O O . VAL A 1 193 ? 8.963 -5.186 -6.567 1.00 91.31 193 VAL A O 1
ATOM 1441 N N . GLU A 1 194 ? 9.615 -6.062 -8.518 1.00 93.19 194 GLU A N 1
ATOM 1442 C CA . GLU A 1 194 ? 8.662 -7.174 -8.524 1.00 93.19 194 GLU A CA 1
ATOM 1443 C C . GLU A 1 194 ? 8.939 -8.161 -7.381 1.00 93.19 194 GLU A C 1
ATOM 1445 O O . GLU A 1 194 ? 8.010 -8.706 -6.788 1.00 93.19 194 GLU A O 1
ATOM 1450 N N . ALA A 1 195 ? 10.202 -8.409 -7.022 1.00 90.31 195 ALA A N 1
ATOM 1451 C CA . ALA A 1 195 ? 10.546 -9.202 -5.840 1.00 90.31 195 ALA A CA 1
ATOM 1452 C C . ALA A 1 195 ? 10.053 -8.533 -4.548 1.00 90.31 195 ALA A C 1
ATOM 1454 O O . ALA A 1 195 ? 9.507 -9.207 -3.668 1.00 90.31 195 ALA A O 1
ATOM 1455 N N . THR A 1 196 ? 10.171 -7.207 -4.463 1.00 86.31 196 THR A N 1
ATOM 1456 C CA . THR A 1 196 ? 9.651 -6.419 -3.339 1.00 86.31 196 THR A CA 1
ATOM 1457 C C . THR A 1 196 ? 8.119 -6.475 -3.282 1.00 86.31 196 THR A C 1
ATOM 1459 O O . THR A 1 196 ? 7.554 -6.781 -2.231 1.00 86.31 196 THR A O 1
ATOM 1462 N N . ALA A 1 197 ? 7.435 -6.282 -4.415 1.00 87.25 197 ALA A N 1
ATOM 1463 C CA . ALA A 1 197 ? 5.975 -6.354 -4.511 1.00 87.25 197 ALA A CA 1
ATOM 1464 C C . ALA A 1 197 ? 5.437 -7.759 -4.176 1.00 87.25 197 ALA A C 1
ATOM 1466 O O . ALA A 1 197 ? 4.506 -7.906 -3.381 1.00 87.25 197 ALA A O 1
ATOM 1467 N N . ARG A 1 198 ? 6.076 -8.819 -4.692 1.00 88.00 198 ARG A N 1
ATOM 1468 C CA . ARG A 1 198 ? 5.749 -10.215 -4.346 1.00 88.00 198 ARG A CA 1
ATOM 1469 C C . ARG A 1 198 ? 5.953 -10.506 -2.868 1.00 88.00 198 ARG A C 1
ATOM 1471 O O . ARG A 1 198 ? 5.121 -11.185 -2.268 1.00 88.00 198 ARG A O 1
ATOM 1478 N N . SER A 1 199 ? 7.028 -9.989 -2.277 1.00 84.31 199 SER A N 1
ATOM 1479 C CA . SER A 1 199 ? 7.270 -10.122 -0.840 1.00 84.31 199 SER A CA 1
ATOM 1480 C C . SER A 1 199 ? 6.141 -9.465 -0.049 1.00 84.31 199 SER A C 1
ATOM 1482 O O . SER A 1 199 ? 5.578 -10.107 0.834 1.00 84.31 199 SER A O 1
ATOM 1484 N N . ALA A 1 200 ? 5.727 -8.252 -0.433 1.00 80.62 200 ALA A N 1
ATOM 1485 C CA . ALA A 1 200 ? 4.609 -7.548 0.192 1.00 80.62 200 ALA A CA 1
ATOM 1486 C C . ALA A 1 200 ? 3.279 -8.323 0.078 1.00 80.62 200 ALA A C 1
ATOM 1488 O O . ALA A 1 200 ? 2.561 -8.444 1.071 1.00 80.62 200 ALA A O 1
ATOM 1489 N N . ARG A 1 201 ? 2.980 -8.927 -1.084 1.00 82.19 201 ARG A N 1
ATOM 1490 C CA . ARG A 1 201 ? 1.804 -9.801 -1.282 1.00 82.19 201 ARG A CA 1
ATOM 1491 C C . ARG A 1 201 ? 1.868 -11.086 -0.448 1.00 82.19 201 ARG A C 1
ATOM 1493 O O . ARG A 1 201 ? 0.867 -11.513 0.125 1.00 82.19 201 ARG A O 1
ATOM 1500 N N . GLY A 1 202 ? 3.045 -11.703 -0.360 1.00 79.69 202 GLY A N 1
ATOM 1501 C CA . GLY A 1 202 ? 3.253 -12.983 0.321 1.00 79.69 202 GLY A CA 1
ATOM 1502 C C . GLY A 1 202 ? 3.203 -12.915 1.851 1.00 79.69 202 GLY A C 1
ATOM 1503 O O . GLY A 1 202 ? 2.997 -13.945 2.497 1.00 79.69 202 GLY A O 1
ATOM 1504 N N . LEU A 1 203 ? 3.359 -11.728 2.447 1.00 76.62 203 LEU A N 1
ATOM 1505 C CA . LEU A 1 203 ? 3.314 -11.549 3.903 1.00 76.62 203 LEU A CA 1
ATOM 1506 C C . LEU A 1 203 ? 1.982 -11.999 4.510 1.00 76.62 203 LEU A C 1
ATOM 1508 O O . LEU A 1 203 ? 1.973 -12.573 5.597 1.00 76.62 203 LEU A O 1
ATOM 1512 N N . ASP A 1 204 ? 0.862 -11.794 3.816 1.00 71.94 204 ASP A N 1
ATOM 1513 C CA . ASP A 1 204 ? -0.448 -12.186 4.337 1.00 71.94 204 ASP A CA 1
ATOM 1514 C C . ASP A 1 204 ? -0.599 -13.708 4.447 1.00 71.94 204 ASP A C 1
ATOM 1516 O O . ASP A 1 204 ? -1.115 -14.188 5.458 1.00 71.94 204 ASP A O 1
ATOM 1520 N N . ALA A 1 205 ? -0.082 -14.456 3.468 1.00 77.81 205 ALA A N 1
ATOM 1521 C CA . ALA A 1 205 ? -0.065 -15.916 3.498 1.00 77.81 205 ALA A CA 1
ATOM 1522 C C . ALA A 1 205 ? 0.881 -16.446 4.588 1.00 77.81 205 ALA A C 1
ATOM 1524 O O . ALA A 1 205 ? 0.506 -17.324 5.361 1.00 77.81 205 ALA A O 1
ATOM 1525 N N . ARG A 1 206 ? 2.081 -15.859 4.712 1.00 79.56 206 ARG A N 1
ATOM 1526 C CA . ARG A 1 206 ? 3.076 -16.256 5.728 1.00 79.56 206 ARG A CA 1
ATOM 1527 C C . ARG A 1 206 ? 2.612 -15.975 7.158 1.00 79.56 206 ARG A C 1
ATOM 1529 O O . ARG A 1 206 ? 2.962 -16.711 8.073 1.00 79.56 206 ARG A O 1
ATOM 1536 N N . LEU A 1 207 ? 1.812 -14.928 7.358 1.00 78.44 207 LEU A N 1
ATOM 1537 C CA . LEU A 1 207 ? 1.302 -14.527 8.672 1.00 78.44 207 LEU A CA 1
ATOM 1538 C C . LEU A 1 207 ? -0.090 -15.087 8.988 1.00 78.44 207 LEU A C 1
ATOM 1540 O O . LEU A 1 207 ? -0.622 -14.780 10.055 1.00 78.44 207 LEU A O 1
ATOM 1544 N N . ALA A 1 208 ? -0.695 -15.887 8.105 1.00 76.62 208 ALA A N 1
ATOM 1545 C CA . ALA A 1 208 ? -2.044 -16.414 8.309 1.00 76.62 208 ALA A CA 1
ATOM 1546 C C . ALA A 1 208 ? -2.152 -17.226 9.612 1.00 76.62 208 ALA A C 1
ATOM 1548 O O . ALA A 1 208 ? -3.039 -16.957 10.421 1.00 76.62 208 ALA A O 1
ATOM 1549 N N . GLY A 1 209 ? -1.198 -18.131 9.868 1.00 77.25 209 GLY A N 1
ATOM 1550 C CA . GLY A 1 209 ? -1.157 -18.933 11.097 1.00 77.25 209 GLY A CA 1
ATOM 1551 C C . GLY A 1 209 ? -0.962 -18.088 12.361 1.00 77.25 209 GLY A C 1
ATOM 1552 O O . GLY A 1 209 ? -1.745 -18.187 13.304 1.00 77.25 209 GLY A O 1
ATOM 1553 N N . ALA A 1 210 ? 0.021 -17.181 12.354 1.00 77.88 210 ALA A N 1
ATOM 1554 C CA . ALA A 1 210 ? 0.276 -16.278 13.481 1.00 77.88 210 ALA A CA 1
ATOM 1555 C C . ALA A 1 210 ? -0.935 -15.375 13.793 1.00 77.88 210 ALA A C 1
ATOM 1557 O O . ALA A 1 210 ? -1.269 -15.140 14.954 1.00 77.88 210 ALA A O 1
ATOM 1558 N N . ARG A 1 211 ? -1.638 -14.895 12.758 1.00 73.88 211 ARG A N 1
ATOM 1559 C CA . ARG A 1 211 ? -2.852 -14.082 12.915 1.00 73.88 211 ARG A CA 1
ATOM 1560 C C . ARG A 1 211 ? -4.053 -14.894 13.380 1.00 73.88 211 ARG A C 1
ATOM 1562 O O . ARG A 1 211 ? -4.856 -14.346 14.125 1.00 73.88 211 ARG A O 1
ATOM 1569 N N . ALA A 1 212 ? -4.183 -16.154 12.966 1.00 75.75 212 ALA A N 1
ATOM 1570 C CA . ALA A 1 212 ? -5.246 -17.032 13.443 1.00 75.75 212 ALA A CA 1
ATOM 1571 C C . ALA A 1 212 ? -5.117 -17.268 14.956 1.00 75.75 212 ALA A C 1
ATOM 1573 O O . ALA A 1 212 ? -6.079 -17.048 15.685 1.00 75.75 212 ALA A O 1
ATOM 1574 N N . GLY A 1 213 ? -3.914 -17.590 15.447 1.00 76.94 213 GLY A N 1
ATOM 1575 C CA . GLY A 1 213 ? -3.661 -17.737 16.886 1.00 76.94 213 GLY A CA 1
ATOM 1576 C C . GLY A 1 213 ? -3.910 -16.445 17.670 1.00 76.94 213 GLY A C 1
ATOM 1577 O O . GLY A 1 213 ? -4.590 -16.455 18.695 1.00 76.94 213 GLY A O 1
ATOM 1578 N N . ALA A 1 214 ? -3.448 -15.306 17.144 1.00 72.88 214 ALA A N 1
ATOM 1579 C CA . ALA A 1 214 ? -3.739 -14.003 17.737 1.00 72.88 214 ALA A CA 1
ATOM 1580 C C . ALA A 1 214 ? -5.247 -13.692 17.762 1.00 72.88 214 ALA A C 1
ATOM 1582 O O . ALA A 1 214 ? -5.732 -13.128 18.738 1.00 72.88 214 ALA A O 1
ATOM 1583 N N . ALA A 1 215 ? -6.000 -14.072 16.724 1.00 68.12 215 ALA A N 1
ATOM 1584 C CA . ALA A 1 215 ? -7.450 -13.891 16.679 1.00 68.12 215 ALA A CA 1
ATOM 1585 C C . ALA A 1 215 ? -8.173 -14.766 17.714 1.00 68.12 215 ALA A C 1
ATOM 1587 O O . ALA A 1 215 ? -9.097 -14.280 18.362 1.00 68.12 215 ALA A O 1
ATOM 1588 N N . VAL A 1 216 ? -7.726 -16.010 17.921 1.00 77.81 216 VAL A N 1
ATOM 1589 C CA . VAL A 1 216 ? -8.257 -16.901 18.968 1.00 77.81 216 VAL A CA 1
ATOM 1590 C C . VAL A 1 216 ? -8.020 -16.302 20.355 1.00 77.81 216 VAL A C 1
ATOM 1592 O O . VAL A 1 216 ? -8.969 -16.131 21.118 1.00 77.81 216 VAL A O 1
ATOM 1595 N N . LEU A 1 217 ? -6.783 -15.895 20.656 1.00 76.38 217 LEU A N 1
ATOM 1596 C CA . LEU A 1 217 ? -6.437 -15.256 21.931 1.00 76.38 217 LEU A CA 1
ATOM 1597 C C . LEU A 1 217 ? -7.186 -13.934 22.141 1.00 76.38 217 LEU A C 1
ATOM 1599 O O . LEU A 1 217 ? -7.604 -13.635 23.255 1.00 76.38 217 LEU A O 1
ATOM 1603 N N . ALA A 1 218 ? -7.410 -13.162 21.075 1.00 69.00 218 ALA A N 1
ATOM 1604 C CA . ALA A 1 218 ? -8.184 -11.926 21.135 1.00 69.00 218 ALA A CA 1
ATOM 1605 C C . ALA A 1 218 ? -9.692 -12.162 21.332 1.00 69.00 218 ALA A C 1
ATOM 1607 O O . ALA A 1 218 ? -10.381 -11.271 21.826 1.00 69.00 218 ALA A O 1
ATOM 1608 N N . CYS A 1 219 ? -10.213 -13.334 20.952 1.00 70.19 219 CYS A N 1
ATOM 1609 C CA . CYS A 1 219 ? -11.615 -13.705 21.149 1.00 70.19 219 CYS A CA 1
ATOM 1610 C C . CYS A 1 219 ? -11.865 -14.341 22.528 1.00 70.19 219 CYS A C 1
ATOM 1612 O O . CYS A 1 219 ? -12.985 -14.297 23.037 1.00 70.19 219 CYS A O 1
ATOM 1614 N N . LEU A 1 220 ? -10.814 -14.859 23.172 1.00 77.50 220 LEU A N 1
ATOM 1615 C CA . LEU A 1 220 ? -10.872 -15.501 24.486 1.00 77.50 220 LEU A CA 1
ATOM 1616 C C . LEU A 1 220 ? -11.564 -14.658 25.582 1.00 77.50 220 LEU A C 1
ATOM 1618 O O . LEU A 1 220 ? -12.377 -15.224 26.311 1.00 77.50 220 LEU A O 1
ATOM 1622 N N . PRO A 1 221 ? -11.352 -13.329 25.694 1.00 68.56 221 PRO A N 1
ATOM 1623 C CA . PRO A 1 221 ? -12.049 -12.508 26.685 1.00 68.56 221 PRO A CA 1
ATOM 1624 C C . PRO A 1 221 ? -13.564 -12.477 26.461 1.00 68.56 221 PRO A C 1
ATOM 1626 O O . PRO A 1 221 ? -14.330 -12.542 27.417 1.00 68.56 221 PRO A O 1
ATOM 1629 N N . MET A 1 222 ? -14.003 -12.419 25.199 1.00 72.56 222 MET A N 1
ATOM 1630 C CA . MET A 1 222 ? -15.426 -12.426 24.844 1.00 72.56 222 MET A CA 1
ATOM 1631 C C . MET A 1 222 ? -16.060 -13.781 25.152 1.00 72.56 222 MET A C 1
ATOM 1633 O O . MET A 1 222 ? -17.160 -13.831 25.696 1.00 72.56 222 MET A O 1
ATOM 1637 N N . ALA A 1 223 ? -15.348 -14.871 24.849 1.00 72.94 223 ALA A N 1
ATOM 1638 C CA . ALA A 1 223 ? -15.779 -16.218 25.201 1.00 72.94 223 ALA A CA 1
ATOM 1639 C C . ALA A 1 223 ? -15.888 -16.390 26.725 1.00 72.94 223 ALA A C 1
ATOM 1641 O O . ALA A 1 223 ? -16.885 -16.919 27.202 1.00 72.94 223 ALA A O 1
ATOM 1642 N N . GLY A 1 224 ? -14.917 -15.880 27.492 1.00 76.50 224 GLY A N 1
ATOM 1643 C CA . GLY A 1 224 ? -14.940 -15.907 28.957 1.00 76.50 224 GLY A CA 1
ATOM 1644 C C . GLY A 1 224 ? -16.094 -15.103 29.562 1.00 76.50 224 GLY A C 1
ATOM 1645 O O . GLY A 1 224 ? -16.763 -15.587 30.469 1.00 76.50 224 GLY A O 1
ATOM 1646 N N . LEU A 1 225 ? -16.384 -13.912 29.026 1.00 73.06 225 LEU A N 1
ATOM 1647 C CA . LEU A 1 225 ? -17.548 -13.108 29.421 1.00 73.06 225 LEU A CA 1
ATOM 1648 C C . LEU A 1 225 ? -18.870 -13.827 29.130 1.00 73.06 225 LEU A C 1
ATOM 1650 O O . LEU A 1 225 ? -19.748 -13.855 29.989 1.00 73.06 225 LEU A O 1
ATOM 1654 N N . ALA A 1 226 ? -18.998 -14.432 27.946 1.00 72.00 226 ALA A N 1
ATOM 1655 C CA . ALA A 1 226 ? -20.188 -15.191 27.570 1.00 72.00 226 ALA A CA 1
ATOM 1656 C C . ALA A 1 226 ? -20.390 -16.417 28.472 1.00 72.00 226 ALA A C 1
ATOM 1658 O O . ALA A 1 226 ? -21.508 -16.672 28.917 1.00 72.00 226 ALA A O 1
ATOM 1659 N N . LEU A 1 227 ? -19.311 -17.143 28.785 1.00 77.88 227 LEU A N 1
ATOM 1660 C CA . LEU A 1 227 ? -19.362 -18.285 29.696 1.00 77.88 227 LEU A CA 1
ATOM 1661 C C . LEU A 1 227 ? -19.730 -17.854 31.124 1.00 77.88 227 LEU A C 1
ATOM 1663 O O . LEU A 1 227 ? -20.541 -18.507 31.771 1.00 77.88 227 LEU A O 1
ATOM 1667 N N . GLY A 1 228 ? -19.163 -16.742 31.601 1.00 76.38 228 GLY A N 1
ATOM 1668 C CA . GLY A 1 228 ? -19.448 -16.189 32.926 1.00 76.38 228 GLY A CA 1
ATOM 1669 C C . GLY A 1 228 ? -20.896 -15.721 33.085 1.00 76.38 228 GLY A C 1
ATOM 1670 O O . GLY A 1 228 ? -21.498 -15.955 34.130 1.00 76.38 228 GLY A O 1
ATOM 1671 N N . GLU A 1 229 ? -21.484 -15.121 32.045 1.00 76.88 229 GLU A N 1
ATOM 1672 C CA . GLU A 1 229 ? -22.922 -14.812 32.025 1.00 76.88 229 GLU A CA 1
ATOM 1673 C C . GLU A 1 229 ? -23.784 -16.077 31.985 1.00 76.88 229 GLU A C 1
ATOM 1675 O O . GLU A 1 229 ? -24.751 -16.180 32.735 1.00 76.88 229 GLU A O 1
ATOM 1680 N N . ALA A 1 230 ? -23.417 -17.079 31.177 1.00 77.25 230 ALA A N 1
ATOM 1681 C CA . ALA A 1 230 ? -24.143 -18.350 31.130 1.00 77.25 230 ALA A CA 1
ATOM 1682 C C . ALA A 1 230 ? -24.106 -19.107 32.472 1.00 77.25 230 ALA A C 1
ATOM 1684 O O . ALA A 1 230 ? -25.067 -19.789 32.820 1.00 77.25 230 ALA A O 1
ATOM 1685 N N . MET A 1 231 ? -23.025 -18.957 33.244 1.00 83.38 231 MET A N 1
ATOM 1686 C CA . MET A 1 231 ? -22.908 -19.475 34.612 1.00 83.38 231 MET A CA 1
ATOM 1687 C C . MET A 1 231 ? -23.653 -18.635 35.664 1.00 83.38 231 MET A C 1
ATOM 1689 O O . MET A 1 231 ? -23.678 -19.017 36.831 1.00 83.38 231 MET A O 1
ATOM 1693 N N . GLY A 1 232 ? -24.255 -17.503 35.286 1.00 75.75 232 GLY A N 1
ATOM 1694 C CA . GLY A 1 232 ? -25.000 -16.636 36.201 1.00 75.75 232 GLY A CA 1
ATOM 1695 C C . GLY A 1 232 ? -24.127 -15.751 37.096 1.00 75.75 232 GLY A C 1
ATOM 1696 O O . GLY A 1 232 ? -24.635 -15.174 38.053 1.00 75.75 232 GLY A O 1
ATOM 1697 N N . ALA A 1 233 ? -22.831 -15.597 36.800 1.00 75.25 233 ALA A N 1
ATOM 1698 C CA . ALA A 1 233 ? -21.927 -14.751 37.587 1.00 75.25 233 ALA A CA 1
ATOM 1699 C C . ALA A 1 233 ? -22.194 -13.238 37.414 1.00 75.25 233 ALA A C 1
ATOM 1701 O O . ALA A 1 233 ? -21.598 -12.423 38.118 1.00 75.25 233 ALA A O 1
ATOM 1702 N N . GLY A 1 234 ? -23.054 -12.851 36.462 1.00 71.56 234 GLY A N 1
ATOM 1703 C CA . GLY A 1 234 ? -23.408 -11.460 36.161 1.00 71.56 234 GLY A CA 1
ATOM 1704 C C . GLY A 1 234 ? -22.225 -10.512 35.898 1.00 71.56 234 GLY A C 1
ATOM 1705 O O . GLY A 1 234 ? -22.280 -9.363 36.355 1.00 71.56 234 GLY A O 1
ATOM 1706 N N . PRO A 1 235 ? -21.137 -10.927 35.209 1.00 66.44 235 PRO A N 1
ATOM 1707 C CA . PRO A 1 235 ? -19.952 -10.091 35.014 1.00 66.44 235 PRO A CA 1
ATOM 1708 C C . PRO A 1 235 ? -20.267 -8.758 34.328 1.00 66.44 235 PRO A C 1
ATOM 1710 O O . PRO A 1 235 ? -19.622 -7.756 34.634 1.00 66.44 235 PRO A O 1
ATOM 1713 N N . VAL A 1 236 ? -21.274 -8.703 33.448 1.00 67.50 236 VAL A N 1
ATOM 1714 C CA . VAL A 1 236 ? -21.684 -7.459 32.779 1.00 67.50 236 VAL A CA 1
ATOM 1715 C C . VAL A 1 236 ? -22.285 -6.474 33.785 1.00 67.50 236 VAL A C 1
ATOM 1717 O O . VAL A 1 236 ? -21.978 -5.283 33.739 1.00 67.50 236 VAL A O 1
ATOM 1720 N N . GLY A 1 237 ? -23.074 -6.966 34.741 1.00 67.31 237 GLY A N 1
ATOM 1721 C CA . GLY A 1 237 ? -23.611 -6.156 35.836 1.00 67.31 237 GLY A CA 1
ATOM 1722 C C . GLY A 1 237 ? -22.513 -5.602 36.746 1.00 67.31 237 GLY A C 1
ATOM 1723 O O . GLY A 1 237 ? -22.568 -4.440 37.139 1.00 67.31 237 GLY A O 1
ATOM 1724 N N . VAL A 1 238 ? -21.467 -6.388 37.015 1.00 70.19 238 VAL A N 1
ATOM 1725 C CA . VAL A 1 238 ? -20.308 -5.956 37.816 1.00 70.19 238 VAL A CA 1
ATOM 1726 C C . VAL A 1 238 ? -19.450 -4.923 37.075 1.00 70.19 238 VAL A C 1
ATOM 1728 O O . VAL A 1 238 ? -19.061 -3.911 37.656 1.00 70.19 238 VAL A O 1
ATOM 1731 N N . LEU A 1 239 ? -19.177 -5.143 35.786 1.00 66.06 239 LEU A N 1
ATOM 1732 C CA . LEU A 1 239 ? -18.381 -4.242 34.943 1.00 66.06 239 LEU A CA 1
ATOM 1733 C C . LEU A 1 239 ? -19.037 -2.865 34.766 1.00 66.06 239 LEU A C 1
ATOM 1735 O O . LEU A 1 239 ? -18.337 -1.852 34.767 1.00 66.06 239 LEU A O 1
ATOM 1739 N N . LE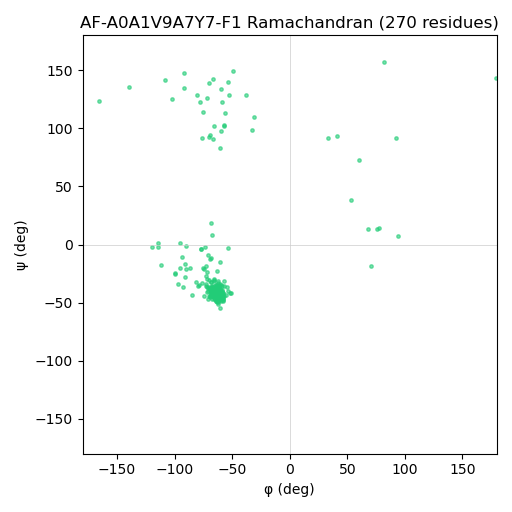U A 1 240 ? -20.364 -2.832 34.621 1.00 67.00 240 LEU A N 1
ATOM 1740 C CA . LEU A 1 240 ? -21.131 -1.604 34.389 1.00 67.00 240 LEU A CA 1
ATOM 1741 C C . LEU A 1 240 ? -21.623 -0.948 35.690 1.00 67.00 240 LEU A C 1
ATOM 1743 O O . LEU A 1 240 ? -21.821 0.262 35.721 1.00 67.00 240 LEU A O 1
ATOM 1747 N N . GLY A 1 241 ? -21.832 -1.733 36.748 1.00 67.56 241 GLY A N 1
ATOM 1748 C CA . GLY A 1 241 ? -22.445 -1.277 37.997 1.00 67.56 241 GLY A CA 1
ATOM 1749 C C . GLY A 1 241 ? -21.464 -0.963 39.127 1.00 67.56 241 GLY A C 1
ATOM 1750 O O . GLY A 1 241 ? -21.806 -0.169 40.001 1.00 67.56 241 GLY A O 1
ATOM 1751 N N . MET A 1 242 ? -20.253 -1.541 39.134 1.00 74.62 242 MET A N 1
ATOM 1752 C CA . MET A 1 242 ? -19.263 -1.308 40.196 1.00 74.62 242 MET A CA 1
ATOM 1753 C C . MET A 1 242 ? -18.069 -0.454 39.733 1.00 74.62 242 MET A C 1
ATOM 1755 O O . MET A 1 242 ? -17.537 -0.665 38.637 1.00 74.62 242 MET A O 1
ATOM 1759 N N . PRO A 1 243 ? -17.557 0.457 40.589 1.00 72.75 243 PRO A N 1
ATOM 1760 C CA . PRO A 1 243 ? -16.406 1.301 40.258 1.00 72.75 243 PRO A CA 1
ATOM 1761 C C . PRO A 1 243 ? -15.129 0.486 39.996 1.00 72.75 243 PRO A C 1
ATOM 1763 O O . PRO A 1 243 ? -14.363 0.814 39.091 1.00 72.75 243 PRO A O 1
ATOM 1766 N N . THR A 1 244 ? -14.919 -0.622 40.710 1.00 74.12 244 THR A N 1
ATOM 1767 C CA . THR A 1 244 ? -13.811 -1.565 40.468 1.00 74.12 244 THR A CA 1
ATOM 1768 C C . THR A 1 244 ? -13.913 -2.256 39.106 1.00 74.12 244 THR A C 1
ATOM 1770 O O . THR A 1 244 ? -12.904 -2.387 38.413 1.00 74.12 244 THR A O 1
ATOM 1773 N N . GLY A 1 245 ? -15.122 -2.636 38.677 1.00 67.88 245 GLY A N 1
ATOM 1774 C CA . GLY A 1 245 ? -15.367 -3.204 37.346 1.00 67.88 245 GLY A CA 1
ATOM 1775 C C . GLY A 1 245 ? -15.068 -2.204 36.226 1.00 67.88 245 GLY A C 1
ATOM 1776 O O . GLY A 1 245 ? -14.390 -2.532 35.252 1.00 67.88 245 GLY A O 1
ATOM 1777 N N . SER A 1 246 ? -15.467 -0.949 36.420 1.00 68.06 246 SER A N 1
ATOM 1778 C CA . SER A 1 246 ? -15.174 0.154 35.500 1.00 68.06 246 SER A CA 1
ATOM 1779 C C . SER A 1 246 ? -13.671 0.401 35.307 1.00 68.06 246 SER A C 1
ATOM 1781 O O . SER A 1 246 ? -13.216 0.576 34.176 1.00 68.06 246 SER A O 1
ATOM 1783 N N . VAL A 1 247 ? -12.876 0.368 36.384 1.00 69.94 247 VAL A N 1
ATOM 1784 C CA . VAL A 1 247 ? -11.409 0.514 36.300 1.00 69.94 247 VAL A CA 1
ATOM 1785 C C . VAL A 1 247 ? -10.787 -0.638 35.509 1.00 69.94 247 VAL A C 1
ATOM 1787 O O . VAL A 1 247 ? -9.955 -0.404 34.630 1.00 69.94 247 VAL A O 1
ATOM 1790 N N . LEU A 1 248 ? -11.220 -1.875 35.769 1.00 71.94 248 LEU A N 1
ATOM 1791 C CA . LEU A 1 248 ? -10.711 -3.055 35.070 1.00 71.94 248 LEU A CA 1
ATOM 1792 C C . LEU A 1 248 ? -11.061 -3.029 33.571 1.00 71.94 248 LEU A C 1
ATOM 1794 O O . LEU A 1 248 ? -10.230 -3.382 32.733 1.00 71.94 248 LEU A O 1
ATOM 1798 N N . PHE A 1 249 ? -12.256 -2.544 33.221 1.00 69.31 249 PHE A N 1
ATOM 1799 C CA . PHE A 1 249 ? -12.683 -2.364 31.832 1.00 69.31 249 PHE A CA 1
ATOM 1800 C C . PHE A 1 249 ? -11.804 -1.358 31.082 1.00 69.31 249 PHE A C 1
ATOM 1802 O O . PHE A 1 249 ? -11.327 -1.639 29.979 1.00 69.31 249 PHE A O 1
ATOM 1809 N N . VAL A 1 250 ? -11.543 -0.200 31.695 1.00 66.38 250 VAL A N 1
ATOM 1810 C CA . VAL A 1 250 ? -10.666 0.829 31.119 1.00 66.38 250 VAL A CA 1
ATOM 1811 C C . VAL A 1 250 ? -9.238 0.300 30.972 1.00 66.38 250 VAL A C 1
ATOM 1813 O O . VAL A 1 250 ? -8.625 0.499 29.923 1.00 66.38 250 VAL A O 1
ATOM 1816 N N . ALA A 1 251 ? -8.726 -0.426 31.969 1.00 71.00 251 ALA A N 1
ATOM 1817 C CA . ALA A 1 251 ? -7.408 -1.051 31.901 1.00 71.00 251 ALA A CA 1
ATOM 1818 C C . ALA A 1 251 ? -7.305 -2.046 30.730 1.00 71.00 251 ALA A C 1
ATOM 1820 O O . ALA A 1 251 ? -6.352 -1.979 29.952 1.00 71.00 251 ALA A O 1
ATOM 1821 N N . GLY A 1 252 ? -8.310 -2.908 30.537 1.00 67.19 252 GLY A N 1
ATOM 1822 C CA . GLY A 1 252 ? -8.370 -3.830 29.399 1.00 67.19 252 GLY A CA 1
ATOM 1823 C C . GLY A 1 252 ? -8.431 -3.112 28.045 1.00 67.19 252 GLY A C 1
ATOM 1824 O O . GLY A 1 252 ? -7.731 -3.493 27.104 1.00 67.19 252 GLY A O 1
ATOM 1825 N N . ALA A 1 253 ? -9.204 -2.027 27.947 1.00 68.62 253 ALA A N 1
ATOM 1826 C CA . ALA A 1 253 ? -9.299 -1.223 26.730 1.00 68.62 253 ALA A CA 1
ATOM 1827 C C . ALA A 1 253 ? -7.967 -0.529 26.383 1.00 68.62 253 ALA A C 1
ATOM 1829 O O . ALA A 1 253 ? -7.552 -0.521 25.220 1.00 68.62 253 ALA A O 1
ATOM 1830 N N . LEU A 1 254 ? -7.263 -0.001 27.390 1.00 67.75 254 LEU A N 1
ATOM 1831 C CA . LEU A 1 254 ? -5.926 0.578 27.234 1.00 67.75 254 LEU A CA 1
ATOM 1832 C C . LEU A 1 254 ? -4.903 -0.468 26.789 1.00 67.75 254 LEU A C 1
ATOM 1834 O O . LEU A 1 254 ? -4.117 -0.199 25.880 1.00 67.75 254 LEU A O 1
ATOM 1838 N N . LEU A 1 255 ? -4.937 -1.668 27.372 1.00 74.75 255 LEU A N 1
ATOM 1839 C CA . LEU A 1 255 ? -4.046 -2.762 26.984 1.00 74.75 255 LEU A CA 1
ATOM 1840 C C . LEU A 1 255 ? -4.282 -3.187 25.527 1.00 74.75 255 LEU A C 1
ATOM 1842 O O . LEU A 1 255 ? -3.329 -3.382 24.772 1.00 74.75 255 LEU A O 1
ATOM 1846 N N . GLN A 1 256 ? -5.547 -3.243 25.098 1.00 69.81 256 GLN A N 1
ATOM 1847 C CA . GLN A 1 256 ? -5.909 -3.541 23.712 1.00 69.81 256 GLN A CA 1
ATOM 1848 C C . GLN A 1 256 ? -5.393 -2.462 22.745 1.00 69.81 256 GLN A C 1
ATOM 1850 O O . GLN A 1 256 ? -4.843 -2.770 21.685 1.00 69.81 256 GLN A O 1
ATOM 1855 N N . LEU A 1 257 ? -5.510 -1.184 23.114 1.00 64.88 257 LEU A N 1
ATOM 1856 C CA . LEU A 1 257 ? -4.948 -0.079 22.334 1.00 64.88 257 LEU A CA 1
ATOM 1857 C C . LEU A 1 257 ? -3.432 -0.112 22.267 1.00 64.88 257 LEU A C 1
ATOM 1859 O O . LEU A 1 257 ? -2.879 0.107 21.189 1.00 64.88 257 LEU A O 1
ATOM 1863 N N . ALA A 1 258 ? -2.768 -0.416 23.380 1.00 72.19 258 ALA A N 1
ATOM 1864 C CA . ALA A 1 258 ? -1.328 -0.607 23.412 1.00 72.19 258 ALA A CA 1
ATOM 1865 C C . ALA A 1 258 ? -0.914 -1.743 22.462 1.00 72.19 258 ALA A C 1
ATOM 1867 O O . ALA A 1 258 ? 0.002 -1.557 21.662 1.00 72.19 258 ALA A O 1
ATOM 1868 N N . GLY A 1 259 ? -1.643 -2.864 22.455 1.00 68.75 259 GLY A N 1
ATOM 1869 C CA . GLY A 1 259 ? -1.429 -3.980 21.529 1.00 68.75 259 GLY A CA 1
ATOM 1870 C C . GLY A 1 259 ? -1.587 -3.586 20.056 1.00 68.75 259 GLY A C 1
ATOM 1871 O O . GLY A 1 259 ? -0.727 -3.897 19.225 1.00 68.75 259 GLY A O 1
ATOM 1872 N N . VAL A 1 260 ? -2.640 -2.836 19.709 1.00 64.31 260 VAL A N 1
ATOM 1873 C CA . VAL A 1 260 ? -2.852 -2.333 18.338 1.00 64.31 260 VAL A CA 1
ATOM 1874 C C . VAL A 1 260 ? -1.771 -1.328 17.936 1.00 64.31 260 VAL A C 1
ATOM 1876 O O . VAL A 1 260 ? -1.220 -1.429 16.836 1.00 64.31 260 VAL A O 1
ATOM 1879 N N . ALA A 1 261 ? -1.428 -0.386 18.818 1.00 67.38 261 ALA A N 1
ATOM 1880 C CA . ALA A 1 261 ? -0.374 0.595 18.586 1.00 67.38 261 ALA A CA 1
ATOM 1881 C C . ALA A 1 261 ? 0.977 -0.098 18.367 1.00 67.38 261 ALA A C 1
ATOM 1883 O O . ALA A 1 261 ? 1.662 0.186 17.382 1.00 67.38 261 ALA A O 1
ATOM 1884 N N . TRP A 1 262 ? 1.312 -1.074 19.210 1.00 74.94 262 TRP A N 1
ATOM 1885 C CA . TRP A 1 262 ? 2.526 -1.875 19.094 1.00 74.94 262 TRP A CA 1
ATOM 1886 C C . TRP A 1 262 ? 2.582 -2.650 17.777 1.00 74.94 262 TRP A C 1
ATOM 1888 O O . TRP A 1 262 ? 3.569 -2.563 17.048 1.00 74.94 262 TRP A O 1
ATOM 1898 N N . THR A 1 263 ? 1.493 -3.333 17.412 1.00 66.62 263 THR A N 1
ATOM 1899 C CA . THR A 1 263 ? 1.400 -4.097 16.156 1.00 66.62 263 THR A CA 1
ATOM 1900 C C . THR A 1 263 ? 1.541 -3.183 14.939 1.00 66.62 263 THR A C 1
ATOM 1902 O O . THR A 1 263 ? 2.248 -3.515 13.985 1.00 66.62 263 THR A O 1
ATOM 1905 N N . SER A 1 264 ? 0.921 -1.998 14.973 1.00 65.31 264 SER A N 1
ATOM 1906 C CA . SER A 1 264 ? 1.040 -1.009 13.897 1.00 65.31 264 SER A CA 1
ATOM 1907 C C . SER A 1 264 ? 2.466 -0.464 13.765 1.00 65.31 264 SER A C 1
ATOM 1909 O O . SER A 1 264 ? 2.970 -0.334 12.651 1.00 65.31 264 SER A O 1
ATOM 1911 N N . LYS A 1 265 ? 3.148 -0.232 14.894 1.00 69.19 265 LYS A N 1
ATOM 1912 C CA . LYS A 1 265 ? 4.538 0.234 14.944 1.00 69.19 265 LYS A CA 1
ATOM 1913 C C . LYS A 1 265 ? 5.512 -0.834 14.450 1.00 69.19 265 LYS A C 1
ATOM 1915 O O . LYS A 1 265 ? 6.459 -0.503 13.745 1.00 69.19 265 LYS A O 1
ATOM 1920 N N . LEU A 1 266 ? 5.278 -2.102 14.794 1.00 68.06 266 LEU A N 1
ATOM 1921 C CA . LEU A 1 266 ? 6.108 -3.216 14.343 1.00 68.06 266 LEU A CA 1
ATOM 1922 C C . LEU A 1 266 ? 5.936 -3.459 12.839 1.00 68.06 266 LEU A C 1
ATOM 1924 O O . LEU A 1 266 ? 6.921 -3.567 12.119 1.00 68.06 266 LEU A O 1
ATOM 1928 N N . THR A 1 267 ? 4.696 -3.452 12.347 1.00 65.25 267 THR A N 1
ATOM 1929 C CA . THR A 1 267 ? 4.406 -3.640 10.915 1.00 65.25 267 THR A CA 1
ATOM 1930 C C . THR A 1 267 ? 4.967 -2.486 10.076 1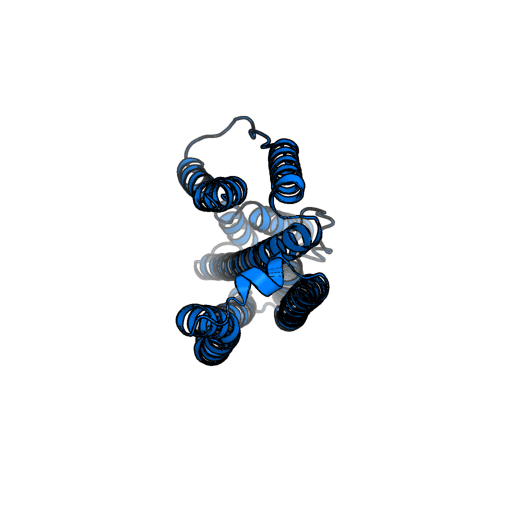.00 65.25 267 THR A C 1
ATOM 1932 O O . THR A 1 267 ? 5.537 -2.720 9.015 1.00 65.25 267 THR A O 1
ATOM 1935 N N . GLY A 1 268 ? 4.887 -1.248 10.579 1.00 60.66 268 GLY A N 1
ATOM 1936 C CA . GLY A 1 268 ? 5.472 -0.074 9.927 1.00 60.66 268 GLY A CA 1
ATOM 1937 C C . GLY A 1 268 ? 7.005 -0.037 9.905 1.00 60.66 268 GLY A C 1
ATOM 1938 O O . GLY A 1 268 ? 7.557 0.798 9.205 1.00 60.66 268 GLY A O 1
ATOM 1939 N N . ARG A 1 269 ? 7.699 -0.909 10.653 1.00 59.44 269 ARG A N 1
ATOM 1940 C CA . ARG A 1 269 ? 9.165 -1.065 10.570 1.00 59.44 269 ARG A CA 1
ATOM 1941 C C . ARG A 1 269 ? 9.612 -2.102 9.541 1.00 59.44 269 ARG A C 1
ATOM 1943 O O . ARG A 1 269 ? 10.776 -2.094 9.165 1.00 59.44 269 ARG A O 1
ATOM 1950 N N . VAL A 1 270 ? 8.727 -3.023 9.158 1.00 57.12 270 VAL A N 1
ATOM 1951 C CA . VAL A 1 270 ? 9.046 -4.143 8.253 1.00 57.12 270 VAL A CA 1
ATOM 1952 C C . VAL A 1 270 ? 8.600 -3.848 6.819 1.00 57.12 270 VAL A C 1
ATOM 1954 O O . VAL A 1 270 ? 9.170 -4.387 5.875 1.00 57.12 270 VAL A O 1
ATOM 1957 N N . LEU A 1 271 ? 7.595 -2.987 6.645 1.00 52.06 271 LEU A N 1
ATOM 1958 C CA . LEU A 1 271 ? 7.225 -2.449 5.339 1.00 52.06 271 LEU A CA 1
ATOM 1959 C C . LEU A 1 271 ? 8.188 -1.297 4.979 1.00 52.06 271 LEU A C 1
ATOM 1961 O O . LEU A 1 271 ? 8.372 -0.422 5.828 1.00 52.06 271 LEU A O 1
ATOM 1965 N N . PRO A 1 272 ? 8.812 -1.313 3.786 1.00 44.59 272 PRO A N 1
ATOM 1966 C CA . PRO A 1 272 ? 9.739 -0.271 3.339 1.00 44.59 272 PRO A CA 1
ATOM 1967 C C . PRO A 1 272 ? 9.073 1.101 3.137 1.00 44.59 272 PRO A C 1
ATOM 1969 O O . PRO A 1 272 ? 7.849 1.151 2.863 1.00 44.59 272 PRO A O 1
#

InterPro domains:
  IPR018076 Type II secretion system protein GspF domain [PF00482] (102-226)